Protein AF-R7STC9-F1 (afdb_monomer_lite)

pLDDT: mean 75.68, std 14.21, range [31.3, 95.12]

Foldseek 3Di:
DLVCCQPCVLVVLQVVLVCLVVVHDPPVVVLVVNLLSLLVLLCSCLADCVVPGPNVSSLLSLLSSLLSLLDADPDPSGRDPVSNLLSLLLLLLSLLSLQDHSVNLVVDPCNSVSSDSPPQALLSSLLSLLSLLQLVLCLQPVDDDDFDPSNCVSDRDPPDSRDDDVSSLLSSLSSLVSLLVDPDPSSVSSNVSNVSGPVQVSLVSQLVRPDDNSNVSSVVVNVSVVVVVVVDDPDD

Sequence (236 aa):
MATALRQTYASFLRKVTEQVKDGQHLYLEMQDLLIELIGISGYLAFFDRPSQSPRPRIVEATTQYLRVLSKRKTGSDNVPTKTRLHAWGALSSIAQLHFYSTTDLLQDDNPVRHFRFDGVTPDAIAVGFILILRTWVRSQNGEHEVHCEGCERNEMPETSIVVLPVVLMEAALDMMAQISDDDDEVAKAIYSRLLHHQLEPLLQTTSLYTAGDAGALARKLLARVQGMSSEGDPTL

Radius of gyration: 17.6 Å; chains: 1; bounding box: 43×38×58 Å

Structure (mmCIF, N/CA/C/O backbone):
data_AF-R7STC9-F1
#
_entry.id   AF-R7STC9-F1
#
loop_
_atom_site.group_PDB
_atom_site.id
_atom_site.type_symbol
_atom_site.label_atom_id
_atom_site.label_alt_id
_atom_site.label_comp_id
_atom_site.label_asym_id
_atom_site.label_entity_id
_atom_site.label_seq_id
_atom_site.pdbx_PDB_ins_code
_atom_site.Cartn_x
_atom_site.Cartn_y
_atom_site.Cartn_z
_atom_site.occupancy
_atom_site.B_iso_or_equiv
_atom_site.auth_seq_id
_atom_site.auth_comp_id
_atom_site.auth_asym_id
_atom_site.auth_atom_id
_atom_site.pdbx_PDB_model_num
ATOM 1 N N . MET A 1 1 ? -6.730 1.011 -27.605 1.00 49.09 1 MET A N 1
ATOM 2 C CA . MET A 1 1 ? -7.078 0.948 -26.168 1.00 49.09 1 MET A CA 1
ATOM 3 C C . MET A 1 1 ? -5.839 0.987 -25.276 1.00 49.09 1 MET A C 1
ATOM 5 O O . MET A 1 1 ? -5.691 1.966 -24.561 1.00 49.09 1 MET A O 1
ATOM 9 N N . ALA A 1 2 ? -4.901 0.035 -25.396 1.00 51.97 2 ALA A N 1
ATOM 10 C CA . ALA A 1 2 ? -3.649 0.029 -24.623 1.00 51.97 2 ALA A CA 1
ATOM 11 C C . ALA A 1 2 ? -2.840 1.339 -24.723 1.00 51.97 2 ALA A C 1
ATOM 13 O O . ALA A 1 2 ? -2.448 1.893 -23.707 1.00 51.97 2 ALA A O 1
ATOM 14 N N . THR A 1 3 ? -2.669 1.902 -25.926 1.00 56.81 3 THR A N 1
ATOM 15 C CA . THR A 1 3 ? -1.991 3.202 -26.109 1.00 56.81 3 THR A CA 1
ATOM 16 C C . THR A 1 3 ? -2.730 4.368 -25.447 1.00 56.81 3 THR A C 1
ATOM 18 O O . THR A 1 3 ? -2.078 5.241 -24.887 1.00 56.81 3 THR A O 1
ATOM 21 N N . ALA A 1 4 ? -4.069 4.373 -25.476 1.00 61.81 4 ALA A N 1
ATOM 22 C CA . ALA A 1 4 ? -4.877 5.426 -24.863 1.00 61.81 4 ALA A CA 1
ATOM 23 C C . ALA A 1 4 ? -4.771 5.363 -23.335 1.00 61.81 4 ALA A C 1
ATOM 25 O O . ALA A 1 4 ? -4.367 6.346 -22.730 1.00 61.81 4 ALA A O 1
ATOM 26 N N . LEU A 1 5 ? -4.986 4.184 -22.736 1.00 61.88 5 LEU A N 1
ATOM 27 C CA . LEU A 1 5 ? -4.748 3.953 -21.307 1.00 61.88 5 LEU A CA 1
ATOM 28 C C . LEU A 1 5 ? -3.313 4.354 -20.930 1.00 61.88 5 LEU A C 1
ATOM 30 O O . LEU A 1 5 ? -3.102 5.185 -20.061 1.00 61.88 5 LEU A O 1
ATOM 34 N N . ARG A 1 6 ? -2.308 3.891 -21.671 1.00 59.28 6 ARG A N 1
ATOM 35 C CA . ARG A 1 6 ? -0.896 4.218 -21.424 1.00 59.28 6 ARG A CA 1
ATOM 36 C C . ARG A 1 6 ? -0.575 5.719 -21.453 1.00 59.28 6 ARG A C 1
ATOM 38 O O . ARG A 1 6 ? 0.316 6.155 -20.730 1.00 59.28 6 ARG A O 1
ATOM 45 N N . GLN A 1 7 ? -1.242 6.499 -22.303 1.00 66.56 7 GLN A N 1
ATOM 46 C CA . GLN A 1 7 ? -0.932 7.920 -22.504 1.00 66.56 7 GLN A CA 1
ATOM 47 C C . GLN A 1 7 ? -1.786 8.859 -21.649 1.00 66.56 7 GLN A C 1
ATOM 49 O O . GLN A 1 7 ? -1.306 9.930 -21.280 1.00 66.56 7 GLN A O 1
ATOM 54 N N . THR A 1 8 ? -3.022 8.481 -21.317 1.00 74.06 8 THR A N 1
ATOM 55 C CA . THR A 1 8 ? -3.962 9.364 -20.610 1.00 74.06 8 THR A CA 1
ATOM 56 C C . THR A 1 8 ? -4.249 8.934 -19.177 1.00 74.06 8 THR A C 1
ATOM 58 O O . THR A 1 8 ? -4.655 9.781 -18.384 1.00 74.06 8 THR A O 1
ATOM 61 N N . TYR A 1 9 ? -3.996 7.673 -18.806 1.00 75.25 9 TYR A N 1
ATOM 62 C CA . TYR A 1 9 ? -4.391 7.130 -17.503 1.00 75.25 9 TYR A CA 1
ATOM 63 C C . TYR A 1 9 ? -3.719 7.827 -16.322 1.00 75.25 9 TYR A C 1
ATOM 65 O O . TYR A 1 9 ? -4.411 8.226 -15.398 1.00 75.25 9 TYR A O 1
ATOM 73 N N . ALA A 1 10 ? -2.401 8.058 -16.360 1.00 76.00 10 ALA A N 1
ATOM 74 C CA . ALA A 1 10 ? -1.713 8.739 -15.258 1.00 76.00 10 ALA A CA 1
ATOM 75 C C . ALA A 1 10 ? -2.242 10.171 -15.046 1.00 76.00 10 ALA A C 1
ATOM 77 O O . ALA A 1 10 ? -2.451 10.600 -13.915 1.00 76.00 10 ALA A O 1
ATOM 78 N N . SER A 1 11 ? -2.504 10.905 -16.132 1.00 81.88 11 SER A N 1
ATOM 79 C CA . SER A 1 11 ? -3.087 12.252 -16.066 1.00 81.88 11 SER A CA 1
ATOM 80 C C . SER A 1 11 ? -4.531 12.227 -15.566 1.00 81.88 11 SER A C 1
ATOM 82 O O . SER A 1 11 ? -4.919 13.071 -14.760 1.00 81.88 11 SER A O 1
ATOM 84 N N . PHE A 1 12 ? -5.316 11.246 -16.016 1.00 82.62 12 PHE A N 1
ATOM 85 C CA . PHE A 1 12 ? -6.679 11.016 -15.553 1.00 82.62 12 PHE A CA 1
ATOM 86 C C . PHE A 1 12 ? -6.714 10.681 -14.057 1.00 82.62 12 PHE A C 1
ATOM 88 O O . PHE A 1 12 ? -7.395 11.376 -13.310 1.00 82.62 12 PHE A O 1
ATOM 95 N N . LEU A 1 13 ? -5.922 9.705 -13.602 1.00 79.88 13 LEU A N 1
ATOM 96 C CA . LEU A 1 13 ? -5.822 9.332 -12.191 1.00 79.88 13 LEU A CA 1
ATOM 97 C C . LEU A 1 13 ? -5.384 10.501 -11.319 1.00 79.88 13 LEU A C 1
ATOM 99 O O . LEU A 1 13 ? -5.967 10.702 -10.263 1.00 79.88 13 LEU A O 1
ATOM 103 N N . ARG A 1 14 ? -4.392 11.294 -11.743 1.00 84.56 14 ARG A N 1
ATOM 104 C CA . ARG A 1 14 ? -3.976 12.486 -10.986 1.00 84.56 14 ARG A CA 1
ATOM 105 C C . ARG A 1 14 ? -5.123 13.480 -10.844 1.00 84.56 14 ARG A C 1
ATOM 107 O O . ARG A 1 14 ? -5.379 13.941 -9.741 1.00 84.56 14 ARG A O 1
ATOM 114 N N . LYS A 1 15 ? -5.854 13.757 -11.929 1.00 84.19 15 LYS A N 1
ATOM 115 C CA . LYS A 1 15 ? -7.027 14.640 -11.884 1.00 84.19 15 LYS A CA 1
ATOM 116 C C . LYS A 1 15 ? -8.089 14.115 -10.915 1.00 84.19 15 LYS A C 1
ATOM 118 O O . LYS A 1 15 ? -8.584 14.883 -10.099 1.00 84.19 15 LYS A O 1
ATOM 123 N N . VAL A 1 16 ? -8.406 12.823 -10.987 1.00 80.44 16 VAL A N 1
ATOM 124 C CA . VAL A 1 16 ? -9.362 12.183 -10.071 1.00 80.44 16 VAL A CA 1
ATOM 125 C C . VAL A 1 16 ? -8.850 12.232 -8.629 1.00 80.44 16 VAL A C 1
ATOM 127 O O . VAL A 1 16 ? -9.609 12.544 -7.723 1.00 80.44 16 VAL A O 1
ATOM 130 N N . THR A 1 17 ? -7.558 11.995 -8.407 1.00 83.50 17 THR A N 1
ATOM 131 C CA . THR A 1 17 ? -6.931 12.046 -7.078 1.00 83.50 17 THR A CA 1
ATOM 132 C C . THR A 1 17 ? -7.092 13.422 -6.438 1.00 83.50 17 THR A C 1
ATOM 134 O O . THR A 1 17 ? -7.487 13.497 -5.278 1.00 83.50 17 THR A O 1
ATOM 137 N N . GLU A 1 18 ? -6.832 14.503 -7.180 1.00 83.69 18 GLU A N 1
ATOM 138 C CA . GLU A 1 18 ? -7.030 15.869 -6.674 1.00 83.69 18 GLU A CA 1
ATOM 139 C C . GLU A 1 18 ? -8.508 16.152 -6.371 1.00 83.69 18 GLU A C 1
ATOM 141 O O . GLU A 1 18 ? -8.824 16.651 -5.297 1.00 83.69 18 GLU A O 1
ATOM 146 N N . GLN A 1 19 ? -9.432 15.709 -7.230 1.00 78.38 19 GLN A N 1
ATOM 147 C CA . GLN A 1 19 ? -10.869 15.840 -6.959 1.00 78.38 19 GLN A CA 1
ATOM 148 C C . GLN A 1 19 ? -11.282 15.127 -5.661 1.00 78.38 19 GLN A C 1
ATOM 150 O O . GLN A 1 19 ? -11.973 15.714 -4.829 1.00 78.38 19 GLN A O 1
ATOM 155 N N . VAL A 1 20 ? -10.804 13.898 -5.440 1.00 77.44 20 VAL A N 1
ATOM 156 C CA . VAL A 1 20 ? -11.106 13.139 -4.215 1.00 77.44 20 VAL A CA 1
ATOM 157 C C . VAL A 1 20 ? -10.478 13.795 -2.974 1.00 77.44 20 VAL A C 1
ATOM 159 O O . VAL A 1 20 ? -11.097 13.795 -1.899 1.00 77.44 20 VAL A O 1
ATOM 162 N N . LYS A 1 21 ? -9.274 14.380 -3.091 1.00 77.19 21 LYS A N 1
ATOM 163 C CA . LYS A 1 21 ? -8.642 15.161 -2.009 1.00 77.19 21 LYS A CA 1
ATOM 164 C C . LYS A 1 21 ? -9.482 16.379 -1.632 1.00 77.19 21 LYS A C 1
ATOM 166 O O . LYS A 1 21 ? -9.727 16.575 -0.444 1.00 77.19 21 LYS A O 1
ATOM 171 N N . ASP A 1 22 ? -9.997 17.100 -2.624 1.00 73.19 22 ASP A N 1
ATOM 172 C CA . ASP A 1 22 ? -10.829 18.299 -2.453 1.00 73.19 22 ASP A CA 1
ATOM 173 C C . ASP A 1 22 ? -12.251 17.993 -1.941 1.00 73.19 22 ASP A C 1
ATOM 175 O O . ASP A 1 22 ? -13.092 18.885 -1.839 1.00 73.19 22 ASP A O 1
ATOM 179 N N . GLY A 1 23 ? -12.551 16.725 -1.631 1.00 64.50 23 GLY A N 1
ATOM 180 C CA . GLY A 1 23 ? -13.881 16.290 -1.198 1.00 64.50 23 GLY A CA 1
ATOM 181 C C . GLY A 1 23 ? -14.908 16.268 -2.330 1.00 64.50 23 GLY A C 1
ATOM 182 O O . GLY A 1 23 ? -16.085 16.013 -2.087 1.00 64.50 23 GLY A O 1
ATOM 183 N N . GLN A 1 24 ? -14.481 16.493 -3.574 1.00 61.28 24 GLN A N 1
ATOM 184 C CA . GLN A 1 24 ? -15.344 16.368 -4.737 1.00 61.28 24 GLN A CA 1
ATOM 185 C C . GLN A 1 24 ? -15.497 14.888 -5.118 1.00 61.28 24 GLN A C 1
ATOM 187 O O . GLN A 1 24 ? -14.521 14.157 -5.261 1.00 61.28 24 GLN A O 1
ATOM 192 N N . HIS A 1 25 ? -16.746 14.464 -5.329 1.00 56.72 25 HIS A N 1
ATOM 193 C CA . HIS A 1 25 ? -17.110 13.217 -6.009 1.00 56.72 25 HIS A CA 1
ATOM 194 C C . HIS A 1 25 ? -16.479 11.923 -5.454 1.00 56.72 25 HIS A C 1
ATOM 196 O O . HIS A 1 25 ? -15.695 11.249 -6.122 1.00 56.72 25 HIS A O 1
ATOM 202 N N . LEU A 1 26 ? -16.934 11.478 -4.280 1.00 58.31 26 LEU A N 1
ATOM 203 C CA . LEU A 1 26 ? -16.852 10.066 -3.885 1.00 58.31 26 LEU A CA 1
ATOM 204 C C . LEU A 1 26 ? -18.009 9.282 -4.532 1.00 58.31 26 LEU A C 1
ATOM 206 O O . LEU A 1 26 ? -18.910 8.813 -3.845 1.00 58.31 26 LEU A O 1
ATOM 210 N N . TYR A 1 27 ? -18.026 9.155 -5.864 1.00 63.94 27 TYR A N 1
ATOM 211 C CA . TYR A 1 27 ? -18.922 8.180 -6.500 1.00 63.94 27 TYR A CA 1
ATOM 212 C C . TYR A 1 27 ? -18.397 6.788 -6.172 1.00 63.94 27 TYR A C 1
ATOM 214 O O . TYR A 1 27 ? -17.410 6.345 -6.761 1.00 63.94 27 TYR A O 1
ATOM 222 N N . LEU A 1 28 ? -19.011 6.132 -5.191 1.00 61.25 28 LEU A N 1
ATOM 223 C CA . LEU A 1 28 ? -18.584 4.828 -4.687 1.00 61.25 28 LEU A CA 1
ATOM 224 C C . LEU A 1 28 ? -18.565 3.779 -5.806 1.00 61.25 28 LEU A C 1
ATOM 226 O O . LEU A 1 28 ? -17.636 2.980 -5.889 1.00 61.25 28 LEU A O 1
ATOM 230 N N . GLU A 1 29 ? -19.518 3.864 -6.733 1.00 61.84 29 GLU A N 1
ATOM 231 C CA . GLU A 1 29 ? -19.633 3.001 -7.909 1.00 61.84 29 GLU A CA 1
ATOM 232 C C . GLU A 1 29 ? -18.473 3.192 -8.896 1.00 61.84 29 GLU A C 1
ATOM 234 O O . GLU A 1 29 ? -18.082 2.254 -9.590 1.00 61.84 29 GLU A O 1
ATOM 239 N N . MET A 1 30 ? -17.888 4.394 -8.954 1.00 66.25 30 MET A N 1
ATOM 240 C CA . MET A 1 30 ? -16.701 4.640 -9.773 1.00 66.25 30 MET A CA 1
ATOM 241 C C . MET A 1 30 ? -15.427 4.114 -9.115 1.00 66.25 30 MET A C 1
ATOM 243 O O . MET A 1 30 ? -14.480 3.830 -9.840 1.00 66.25 30 MET A O 1
ATOM 247 N N . GLN A 1 31 ? -15.374 3.964 -7.787 1.00 68.56 31 GLN A N 1
ATOM 248 C CA . GLN A 1 31 ? -14.154 3.519 -7.101 1.00 68.56 31 GLN A CA 1
ATOM 249 C C . GLN A 1 31 ? -13.795 2.078 -7.470 1.00 68.56 31 GLN A C 1
ATOM 251 O O . GLN A 1 31 ? -12.649 1.812 -7.823 1.00 68.56 31 GLN A O 1
ATOM 256 N N . ASP A 1 32 ? -14.780 1.175 -7.481 1.00 66.75 32 ASP A N 1
ATOM 257 C CA . ASP A 1 32 ? -14.569 -0.221 -7.884 1.00 66.75 32 ASP A CA 1
ATOM 258 C C . ASP A 1 32 ? -14.099 -0.297 -9.355 1.00 66.75 32 ASP A C 1
ATOM 260 O O . ASP A 1 32 ? -13.121 -0.974 -9.663 1.00 66.75 32 ASP A O 1
ATOM 264 N N . LEU A 1 33 ? -14.694 0.497 -10.258 1.00 69.00 33 LEU A N 1
ATOM 265 C CA . LEU A 1 33 ? -14.250 0.589 -11.657 1.00 69.00 33 LEU A CA 1
ATOM 266 C C . LEU A 1 33 ? -12.831 1.166 -11.798 1.00 69.00 33 LEU A C 1
ATOM 268 O O . LEU A 1 33 ? -12.056 0.732 -12.649 1.00 69.00 33 LEU A O 1
ATOM 272 N N . LEU A 1 34 ? -12.485 2.173 -10.999 1.00 69.88 34 LEU A N 1
ATOM 273 C CA . LEU A 1 34 ? -11.169 2.808 -11.034 1.00 69.88 34 LEU A CA 1
ATOM 274 C C . LEU A 1 34 ? -10.081 1.862 -10.526 1.00 69.88 34 LEU A C 1
ATOM 276 O O . LEU A 1 34 ? -8.991 1.853 -11.097 1.00 69.88 34 LEU A O 1
ATOM 280 N N . ILE A 1 35 ? -10.391 1.033 -9.530 1.00 68.25 35 ILE A N 1
ATOM 281 C CA . ILE A 1 35 ? -9.522 -0.048 -9.057 1.00 68.25 35 ILE A CA 1
ATOM 282 C C . ILE A 1 35 ? -9.347 -1.126 -10.141 1.00 68.25 35 ILE A C 1
ATOM 284 O O . ILE A 1 35 ? -8.221 -1.532 -10.4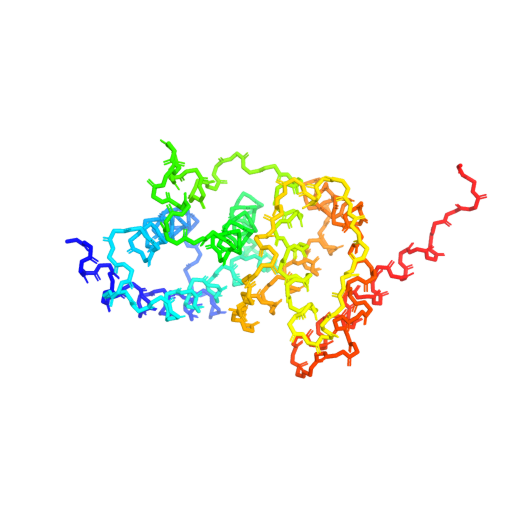20 1.00 68.25 35 ILE A O 1
ATOM 288 N N . GLU A 1 36 ? -10.403 -1.518 -10.854 1.00 69.81 36 GLU A N 1
ATOM 289 C CA . GLU A 1 36 ? -10.273 -2.429 -12.007 1.00 69.81 36 GLU A CA 1
ATOM 290 C C . GLU A 1 36 ? -9.386 -1.838 -13.120 1.00 69.81 36 GLU A C 1
ATOM 292 O O . GLU A 1 36 ? -8.543 -2.518 -13.715 1.00 69.81 36 GLU A O 1
ATOM 297 N N . LEU A 1 37 ? -9.490 -0.527 -13.363 1.00 70.00 37 LEU A N 1
ATOM 298 C CA . LEU A 1 37 ? -8.602 0.170 -14.294 1.00 70.00 37 LEU A CA 1
ATOM 299 C C . LEU A 1 37 ? -7.138 0.173 -13.821 1.00 70.00 37 LEU A C 1
ATOM 301 O O . LEU A 1 37 ? -6.242 0.161 -14.672 1.00 70.00 37 LEU A O 1
ATOM 305 N N . ILE A 1 38 ? -6.879 0.141 -12.506 1.00 70.56 38 ILE A N 1
ATOM 306 C CA . ILE A 1 38 ? -5.525 -0.053 -11.957 1.00 70.56 38 ILE A CA 1
ATOM 307 C C . ILE A 1 38 ? -4.998 -1.418 -12.386 1.00 70.56 38 ILE A C 1
ATOM 309 O O . ILE A 1 38 ? -3.896 -1.481 -12.934 1.00 70.56 38 ILE A O 1
ATOM 313 N N . GLY A 1 39 ? -5.800 -2.477 -12.243 1.00 69.94 39 GLY A N 1
ATOM 314 C CA . GLY A 1 39 ? -5.428 -3.827 -12.671 1.00 69.94 39 GLY A CA 1
ATOM 315 C C . GLY A 1 39 ? -5.078 -3.901 -14.162 1.00 69.94 39 GLY A C 1
ATOM 316 O O . GLY A 1 39 ? -4.011 -4.394 -14.536 1.00 69.94 39 GLY A O 1
ATOM 317 N N . ILE A 1 40 ? -5.911 -3.308 -15.024 1.00 67.56 40 ILE A N 1
ATOM 318 C CA . ILE A 1 40 ? -5.661 -3.247 -16.477 1.00 67.56 40 ILE A CA 1
ATOM 319 C C . ILE A 1 40 ? -4.391 -2.441 -16.790 1.00 67.56 40 ILE A C 1
ATOM 321 O O . ILE A 1 40 ? -3.579 -2.845 -17.627 1.00 67.56 40 ILE A O 1
ATOM 325 N N . SER A 1 41 ? -4.201 -1.292 -16.136 1.00 67.31 41 SER A N 1
ATOM 326 C CA . SER A 1 41 ? -3.023 -0.448 -16.359 1.00 67.31 41 SER A CA 1
ATOM 327 C C . SER A 1 41 ? -1.729 -1.129 -15.902 1.00 67.31 41 SER A C 1
ATOM 329 O O . SER A 1 41 ? -0.708 -1.020 -16.583 1.00 67.31 41 SER A O 1
ATOM 331 N N . GLY A 1 42 ? -1.791 -1.885 -14.804 1.00 68.56 42 GLY A N 1
ATOM 332 C CA . GLY A 1 42 ? -0.700 -2.693 -14.286 1.00 68.56 42 GLY A CA 1
ATOM 333 C C . GLY A 1 42 ? -0.333 -3.823 -15.244 1.00 68.56 42 GLY A C 1
ATOM 334 O O . GLY A 1 42 ? 0.834 -3.947 -15.614 1.00 68.56 42 GLY A O 1
ATOM 335 N N . TYR A 1 43 ? -1.320 -4.563 -15.758 1.00 68.50 43 TYR A N 1
ATOM 336 C CA . TYR A 1 43 ? -1.079 -5.592 -16.773 1.00 68.50 43 TYR A CA 1
ATOM 337 C C . TYR A 1 43 ? -0.373 -5.009 -18.006 1.00 68.50 43 TYR A C 1
ATOM 339 O O . TYR A 1 43 ? 0.659 -5.508 -18.451 1.00 68.50 43 TYR A O 1
ATOM 347 N N . LEU A 1 44 ? -0.858 -3.882 -18.528 1.00 66.75 44 LEU A N 1
ATOM 348 C CA . LEU A 1 44 ? -0.240 -3.239 -19.690 1.00 66.75 44 LEU A CA 1
ATOM 349 C C . LEU A 1 44 ? 1.172 -2.705 -1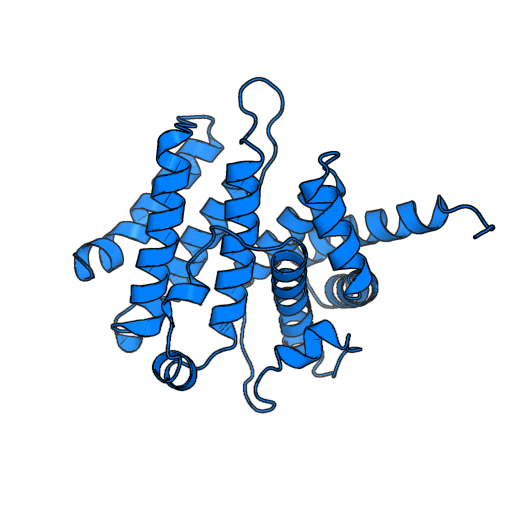9.403 1.00 66.75 44 LEU A C 1
ATOM 351 O O . LEU A 1 44 ? 2.027 -2.723 -20.292 1.00 66.75 44 LEU A O 1
ATOM 355 N N . ALA A 1 45 ? 1.418 -2.211 -18.187 1.00 67.75 45 ALA A N 1
ATOM 356 C CA . ALA A 1 45 ? 2.699 -1.623 -17.817 1.00 67.75 45 ALA A CA 1
ATOM 357 C C . ALA A 1 45 ? 3.789 -2.659 -17.520 1.00 67.75 45 ALA A C 1
ATOM 359 O O . ALA A 1 45 ? 4.963 -2.355 -17.742 1.00 67.75 45 ALA A O 1
ATOM 360 N N . PHE A 1 46 ? 3.410 -3.845 -17.042 1.00 66.62 46 PHE A N 1
ATOM 361 C CA . PHE A 1 46 ? 4.343 -4.892 -16.629 1.00 66.62 46 PHE A CA 1
ATOM 362 C C . PHE A 1 46 ? 4.429 -6.063 -17.628 1.00 66.62 46 PHE A C 1
ATOM 364 O O . PHE A 1 46 ? 5.495 -6.664 -17.716 1.00 66.62 46 PHE A O 1
ATOM 371 N N . PHE A 1 47 ? 3.382 -6.344 -18.423 1.00 66.25 47 PHE A N 1
ATOM 372 C CA . PHE A 1 47 ? 3.293 -7.563 -19.248 1.00 66.25 47 PHE A CA 1
ATOM 373 C C . PHE A 1 47 ? 3.280 -7.307 -20.760 1.00 66.25 47 PHE A C 1
ATOM 375 O O . PHE A 1 47 ? 4.122 -7.848 -21.468 1.00 66.25 47 PHE A O 1
ATOM 382 N N . ASP A 1 48 ? 2.358 -6.488 -21.281 1.00 61.88 48 ASP A N 1
ATOM 383 C CA . ASP A 1 48 ? 2.159 -6.403 -22.742 1.00 61.88 48 ASP A CA 1
ATOM 384 C C . ASP A 1 48 ? 3.312 -5.669 -23.457 1.00 61.88 48 ASP A C 1
ATOM 386 O O . ASP A 1 48 ? 3.831 -6.136 -24.471 1.00 61.88 48 ASP A O 1
ATOM 390 N N . ARG A 1 49 ? 3.737 -4.494 -22.956 1.00 61.84 49 ARG A N 1
ATOM 391 C CA . ARG A 1 49 ? 4.775 -3.660 -23.614 1.00 61.84 49 ARG A CA 1
ATOM 392 C C . ARG A 1 49 ? 5.658 -2.894 -22.618 1.00 61.84 49 ARG A C 1
ATOM 394 O O . ARG A 1 49 ? 5.643 -1.656 -22.624 1.00 61.84 49 ARG A O 1
ATOM 401 N N . PRO A 1 50 ? 6.463 -3.587 -21.793 1.00 62.41 50 PRO A N 1
ATOM 402 C CA . PRO A 1 50 ? 7.215 -2.970 -20.696 1.00 62.41 50 PRO A CA 1
ATOM 403 C C . PRO A 1 50 ? 8.190 -1.878 -2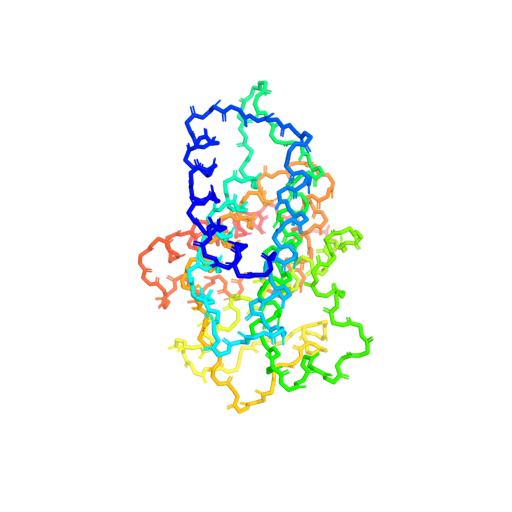1.166 1.00 62.41 50 PRO A C 1
ATOM 405 O O . PRO A 1 50 ? 8.257 -0.813 -20.560 1.00 62.41 50 PRO A O 1
ATOM 408 N N . SER A 1 51 ? 8.869 -2.072 -22.303 1.00 64.44 51 SER A N 1
ATOM 409 C CA . SER A 1 51 ? 9.810 -1.094 -22.881 1.00 64.44 51 SER A CA 1
ATOM 410 C C . SER A 1 51 ? 9.149 0.166 -23.454 1.00 64.44 51 SER A C 1
ATOM 412 O O . SER A 1 51 ? 9.828 1.153 -23.727 1.00 64.44 51 SER A O 1
ATOM 414 N N . GLN A 1 52 ? 7.828 0.155 -23.640 1.00 62.56 52 GLN A N 1
ATOM 415 C CA . GLN A 1 52 ? 7.069 1.280 -24.193 1.00 62.56 52 GLN A CA 1
ATOM 416 C C . GLN A 1 52 ? 6.166 1.946 -23.149 1.00 62.56 52 GLN A C 1
ATOM 418 O O . GLN A 1 52 ? 5.425 2.871 -23.491 1.00 62.56 52 GLN A O 1
ATOM 423 N N . SER A 1 53 ? 6.171 1.455 -21.906 1.00 63.03 53 SER A N 1
ATOM 424 C CA . SER A 1 53 ? 5.291 1.914 -20.836 1.00 63.03 53 SER A CA 1
ATOM 425 C C . SER A 1 53 ? 5.972 2.973 -19.964 1.00 63.03 53 SER A C 1
ATOM 427 O O . SER A 1 53 ? 7.109 2.771 -19.534 1.00 63.03 53 SER A O 1
ATOM 429 N N . PRO A 1 54 ? 5.294 4.082 -19.613 1.00 67.88 54 PRO A N 1
ATOM 430 C CA . PRO A 1 54 ? 5.786 5.027 -18.618 1.00 67.88 54 PRO A CA 1
ATOM 431 C C . PRO A 1 54 ? 5.595 4.464 -17.195 1.00 67.88 54 PRO A C 1
ATOM 433 O O . PRO A 1 54 ? 4.944 5.096 -16.360 1.00 67.88 54 PRO A O 1
ATOM 436 N N . ARG A 1 55 ? 6.158 3.277 -16.912 1.00 75.00 55 ARG A N 1
ATOM 437 C CA . ARG A 1 55 ? 5.972 2.512 -15.663 1.00 75.00 55 ARG A CA 1
ATOM 438 C C . ARG A 1 55 ? 6.143 3.369 -14.399 1.00 75.00 55 ARG A C 1
ATOM 440 O O . ARG A 1 55 ? 5.224 3.343 -13.585 1.00 75.00 55 ARG A O 1
ATOM 447 N N . PRO A 1 56 ? 7.190 4.209 -14.247 1.00 79.12 56 PRO A N 1
ATOM 448 C CA . PRO A 1 56 ? 7.323 5.061 -13.061 1.00 79.12 56 PRO A CA 1
ATOM 449 C C . PRO A 1 56 ? 6.140 6.018 -12.852 1.00 79.12 56 PRO A C 1
ATOM 451 O O . PRO A 1 56 ? 5.665 6.173 -11.733 1.00 79.12 56 PRO A O 1
ATOM 454 N N . ARG A 1 57 ? 5.612 6.617 -13.931 1.00 80.06 57 ARG A N 1
ATOM 455 C CA . ARG A 1 57 ? 4.486 7.568 -13.856 1.00 80.06 57 ARG A CA 1
ATOM 456 C C . ARG A 1 57 ? 3.169 6.874 -13.516 1.00 80.06 57 ARG A C 1
ATOM 458 O O . ARG A 1 57 ? 2.342 7.456 -12.822 1.00 80.06 57 ARG A O 1
ATOM 465 N N . ILE A 1 58 ? 2.965 5.660 -14.029 1.00 78.69 58 ILE A N 1
ATOM 466 C CA . ILE A 1 58 ? 1.767 4.859 -13.741 1.00 78.69 58 ILE A CA 1
ATOM 467 C C . ILE A 1 58 ? 1.787 4.407 -12.283 1.00 78.69 58 ILE A C 1
ATOM 469 O O . ILE A 1 58 ? 0.790 4.595 -11.590 1.00 78.69 58 ILE A O 1
ATOM 473 N N . VAL A 1 59 ? 2.922 3.879 -11.808 1.00 80.44 59 VAL A N 1
ATOM 474 C CA . VAL A 1 59 ? 3.086 3.452 -10.410 1.00 80.44 59 VAL A CA 1
ATOM 475 C C . VAL A 1 59 ? 2.863 4.630 -9.468 1.00 80.44 59 VAL A C 1
ATOM 477 O O . VAL A 1 59 ? 2.068 4.516 -8.542 1.00 80.44 59 VAL A O 1
ATOM 480 N N . GLU A 1 60 ? 3.475 5.784 -9.735 1.00 85.31 60 GLU A N 1
ATOM 481 C CA . GLU A 1 60 ? 3.288 6.989 -8.922 1.00 85.31 60 GLU A CA 1
ATOM 482 C C . GLU A 1 60 ? 1.818 7.436 -8.862 1.00 85.31 60 GLU A C 1
ATOM 484 O O . GLU A 1 60 ? 1.268 7.589 -7.772 1.00 85.31 60 GLU A O 1
ATOM 489 N N . ALA A 1 61 ? 1.164 7.619 -10.017 1.00 82.81 61 ALA A N 1
ATOM 490 C CA . ALA A 1 61 ? -0.222 8.091 -10.069 1.00 82.81 61 ALA A CA 1
ATOM 491 C C . ALA A 1 61 ? -1.190 7.115 -9.382 1.00 82.81 61 ALA A C 1
ATOM 493 O O . ALA A 1 61 ? -2.072 7.537 -8.636 1.00 82.81 61 ALA A O 1
ATOM 494 N N . THR A 1 62 ? -0.986 5.816 -9.598 1.00 83.44 62 THR A N 1
ATOM 495 C CA . THR A 1 62 ? -1.768 4.747 -8.968 1.00 83.44 62 THR A CA 1
ATOM 496 C C . THR A 1 62 ? -1.585 4.751 -7.457 1.00 83.44 62 THR A C 1
ATOM 498 O O . THR A 1 62 ? -2.561 4.756 -6.717 1.00 83.44 62 THR A O 1
ATOM 501 N N . THR A 1 63 ? -0.339 4.817 -6.989 1.00 88.06 63 THR A N 1
ATOM 502 C CA . THR A 1 63 ? -0.016 4.800 -5.558 1.00 88.06 63 THR A CA 1
ATOM 503 C C . THR A 1 63 ? -0.638 5.987 -4.828 1.00 88.06 63 THR A C 1
ATOM 505 O O . THR A 1 63 ? -1.226 5.821 -3.763 1.00 88.06 63 THR A O 1
ATOM 508 N N . GLN A 1 64 ? -0.556 7.184 -5.416 1.00 87.56 64 GLN A N 1
ATOM 509 C CA . GLN A 1 64 ? -1.160 8.393 -4.850 1.00 87.56 64 GLN A CA 1
ATOM 510 C C . GLN A 1 64 ? -2.685 8.289 -4.769 1.00 87.56 64 GLN A C 1
ATOM 512 O O . GLN A 1 64 ? -3.271 8.652 -3.750 1.00 87.56 64 GLN A O 1
ATOM 517 N N . TYR A 1 65 ? -3.321 7.754 -5.811 1.00 85.25 65 TYR A N 1
ATOM 518 C CA . TYR A 1 65 ? -4.761 7.525 -5.817 1.00 85.25 65 TYR A CA 1
ATOM 519 C C . TYR A 1 65 ? -5.181 6.519 -4.733 1.00 85.25 65 TYR A C 1
ATOM 521 O O . TYR A 1 65 ? -6.034 6.834 -3.903 1.00 85.25 65 TYR A O 1
ATOM 529 N N . LEU A 1 66 ? -4.521 5.357 -4.667 1.00 86.94 66 LEU A N 1
ATOM 530 C CA . LEU A 1 66 ? -4.778 4.328 -3.652 1.00 86.94 66 LEU A CA 1
ATOM 531 C C . LEU A 1 66 ? -4.596 4.866 -2.227 1.00 86.94 66 LEU A C 1
ATOM 533 O O . LEU A 1 66 ? -5.432 4.615 -1.361 1.00 86.94 66 LEU A O 1
ATOM 537 N N . ARG A 1 67 ? -3.544 5.660 -1.994 1.00 87.75 67 ARG A N 1
ATOM 538 C CA . ARG A 1 67 ? -3.275 6.320 -0.707 1.00 87.75 67 ARG A CA 1
ATOM 539 C C . ARG A 1 67 ? -4.382 7.293 -0.299 1.00 87.75 67 ARG A C 1
ATOM 541 O O . ARG A 1 67 ? -4.631 7.473 0.887 1.00 87.75 67 ARG A O 1
ATOM 548 N N . VAL A 1 68 ? -5.035 7.955 -1.253 1.00 84.62 68 VAL A N 1
ATOM 549 C CA . VAL A 1 68 ? -6.184 8.822 -0.956 1.00 84.62 68 VAL A CA 1
ATOM 550 C C . VAL A 1 68 ? -7.429 7.992 -0.647 1.00 84.62 68 VAL A C 1
ATOM 552 O O . VAL A 1 68 ? -8.162 8.349 0.272 1.00 84.62 68 VAL A O 1
ATOM 555 N N . LEU A 1 69 ? -7.647 6.878 -1.353 1.00 81.56 69 LEU A N 1
ATOM 556 C CA . LEU A 1 69 ? -8.787 5.988 -1.105 1.00 81.56 69 LEU A CA 1
ATOM 557 C C . LEU A 1 69 ? -8.707 5.232 0.217 1.00 81.56 69 LEU A C 1
ATOM 559 O O . LEU A 1 69 ? -9.740 4.938 0.808 1.00 81.56 69 LEU A O 1
ATOM 563 N N . SER A 1 70 ? -7.508 4.911 0.696 1.00 82.25 70 SER A N 1
ATOM 564 C CA . SER A 1 70 ? -7.366 4.210 1.972 1.00 82.25 70 SER A CA 1
ATOM 565 C C . SER A 1 70 ? -7.750 5.087 3.167 1.00 82.25 70 SER A C 1
ATOM 567 O O . SER A 1 70 ? -8.141 4.564 4.211 1.00 82.25 70 SER A O 1
ATOM 569 N N . LYS A 1 71 ? -7.667 6.419 3.021 1.00 79.00 71 LYS A N 1
ATOM 570 C CA . LYS A 1 71 ? -7.910 7.358 4.117 1.00 79.00 71 LYS A CA 1
ATOM 571 C C . LYS A 1 71 ? -9.355 7.294 4.582 1.00 79.00 71 LYS A C 1
ATOM 573 O O . LYS A 1 71 ? -10.291 7.594 3.842 1.00 79.00 71 LYS A O 1
ATOM 578 N N . ARG A 1 72 ? -9.517 7.012 5.871 1.00 68.50 72 ARG A N 1
ATOM 579 C CA . ARG A 1 72 ? -10.778 7.223 6.571 1.00 68.50 72 ARG A CA 1
ATOM 580 C C . ARG A 1 72 ? -11.038 8.726 6.691 1.00 68.50 72 ARG A C 1
ATOM 582 O O . ARG A 1 72 ? -10.203 9.457 7.222 1.00 68.50 72 ARG A O 1
ATOM 589 N N . LYS A 1 73 ? -12.181 9.194 6.190 1.00 66.56 73 LYS A N 1
ATOM 590 C CA . LYS A 1 73 ? -12.665 10.567 6.410 1.00 66.56 73 LYS A CA 1
ATOM 591 C C . LYS A 1 73 ? -13.734 10.550 7.499 1.00 66.56 73 LYS A C 1
ATOM 593 O O . LYS A 1 73 ? -14.476 9.588 7.625 1.00 66.56 73 LYS A O 1
ATOM 598 N N . THR A 1 74 ? -13.829 11.595 8.306 1.00 57.72 74 THR A N 1
ATOM 599 C CA . THR A 1 74 ? -14.885 11.695 9.322 1.00 57.72 74 THR A CA 1
ATOM 600 C C . THR A 1 74 ? -16.218 12.110 8.685 1.00 57.72 74 THR A C 1
ATOM 602 O O . THR A 1 74 ? -16.246 12.848 7.704 1.00 57.72 74 THR A O 1
ATOM 605 N N . GLY A 1 75 ? -17.342 11.646 9.243 1.00 59.78 75 GLY A N 1
ATOM 606 C CA . GLY A 1 75 ? -18.686 12.034 8.789 1.00 59.78 75 GLY A CA 1
ATOM 607 C C . GLY A 1 75 ? -19.222 11.226 7.596 1.00 59.78 75 GLY A C 1
ATOM 608 O O . GLY A 1 75 ? -18.945 10.033 7.472 1.00 59.78 75 GLY A O 1
ATOM 609 N N . SER A 1 76 ? -20.035 11.867 6.747 1.00 52.91 76 SER A N 1
ATOM 610 C CA . SER A 1 76 ? -20.714 11.256 5.586 1.00 52.91 76 SER A CA 1
ATOM 611 C C . SER A 1 76 ? -19.776 10.822 4.458 1.00 52.91 76 SER A C 1
ATOM 613 O O . SER A 1 76 ? -20.191 10.074 3.580 1.00 52.91 76 SER A O 1
ATOM 615 N N . ASP A 1 77 ? -18.520 11.266 4.499 1.00 60.69 77 ASP A N 1
ATOM 616 C CA . ASP A 1 77 ? -17.532 11.069 3.433 1.00 60.69 77 ASP A CA 1
ATOM 617 C C . ASP A 1 77 ? -16.637 9.845 3.683 1.00 60.69 77 ASP A C 1
ATOM 619 O O . ASP A 1 77 ? -15.570 9.703 3.080 1.00 60.69 77 ASP A O 1
ATOM 623 N N . ASN A 1 78 ? -17.044 8.969 4.607 1.00 69.38 78 ASN A N 1
ATOM 624 C CA . ASN A 1 78 ? -16.322 7.747 4.931 1.00 69.38 78 ASN A CA 1
ATOM 625 C C . ASN A 1 78 ? -16.199 6.852 3.692 1.00 69.38 78 ASN A C 1
ATOM 627 O O . ASN A 1 78 ? -17.199 6.417 3.120 1.00 69.38 78 ASN A O 1
ATOM 631 N N . VAL A 1 79 ? -14.963 6.531 3.306 1.00 75.75 79 VAL A N 1
ATOM 632 C CA . VAL A 1 79 ? -14.717 5.540 2.258 1.00 75.75 79 VAL A CA 1
ATOM 633 C C . VAL A 1 79 ? -15.138 4.161 2.789 1.00 75.75 79 VAL A C 1
ATOM 635 O O . VAL A 1 79 ? -14.680 3.772 3.867 1.00 75.75 79 VAL A O 1
ATOM 638 N N . PRO A 1 80 ? -15.990 3.401 2.073 1.00 79.00 80 PRO A N 1
ATOM 639 C CA . PRO A 1 80 ? -16.445 2.094 2.529 1.00 79.00 80 PRO A CA 1
ATOM 640 C C . PRO A 1 80 ? -15.285 1.134 2.801 1.00 79.00 80 PRO A C 1
ATOM 642 O O . PRO A 1 80 ? -14.314 1.092 2.044 1.00 79.00 80 PRO A O 1
ATOM 645 N N . THR A 1 81 ? -15.419 0.287 3.826 1.00 79.31 81 THR A N 1
ATOM 646 C CA . THR A 1 81 ? -14.409 -0.725 4.188 1.00 79.31 81 THR A CA 1
AT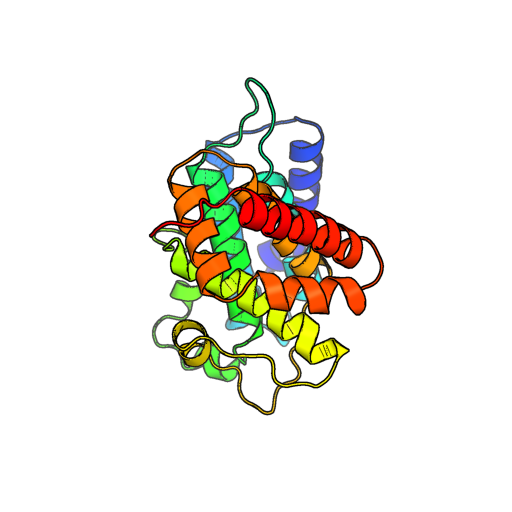OM 647 C C . THR A 1 81 ? -14.005 -1.597 3.001 1.00 79.31 81 THR A C 1
ATOM 649 O O . THR A 1 81 ? -12.821 -1.857 2.823 1.00 79.31 81 THR A O 1
ATOM 652 N N . LYS A 1 82 ? -14.955 -1.977 2.133 1.00 80.06 82 LYS A N 1
ATOM 653 C CA . LYS A 1 82 ? -14.674 -2.740 0.905 1.00 80.06 82 LYS A CA 1
ATOM 654 C C . LYS A 1 82 ? -13.694 -2.007 -0.022 1.00 80.06 82 LYS A C 1
ATOM 656 O O . LYS A 1 82 ? -12.721 -2.596 -0.476 1.00 80.06 82 LYS A O 1
ATOM 661 N N . THR A 1 83 ? -13.910 -0.715 -0.261 1.00 79.94 83 THR A N 1
ATOM 662 C CA . THR A 1 83 ? -13.042 0.105 -1.117 1.00 79.94 83 THR A CA 1
ATOM 663 C C . THR A 1 83 ? -11.649 0.271 -0.510 1.00 79.94 83 THR A C 1
ATOM 665 O O . THR A 1 83 ? -10.654 0.183 -1.226 1.00 79.94 83 THR A O 1
ATOM 668 N N . ARG A 1 84 ? -11.555 0.454 0.813 1.00 84.75 84 ARG A N 1
ATOM 669 C CA . ARG A 1 84 ? -10.261 0.524 1.513 1.00 84.75 84 ARG A CA 1
ATOM 670 C C . ARG A 1 84 ? -9.512 -0.803 1.454 1.00 84.75 84 ARG A C 1
ATOM 672 O O . ARG A 1 84 ? -8.326 -0.804 1.145 1.00 84.75 84 ARG A O 1
ATOM 679 N N . LEU A 1 85 ? -10.218 -1.919 1.647 1.00 84.25 85 LEU A N 1
ATOM 680 C CA . LEU A 1 85 ? -9.667 -3.265 1.508 1.00 84.25 85 LEU A CA 1
ATOM 681 C C . LEU A 1 85 ? -9.093 -3.491 0.107 1.00 84.25 85 LEU A C 1
ATOM 683 O O . LEU A 1 85 ? -7.965 -3.962 -0.026 1.00 84.25 85 LEU A O 1
ATOM 687 N N . HIS A 1 86 ? -9.830 -3.097 -0.931 1.00 81.81 86 HIS A N 1
ATOM 688 C CA . HIS A 1 86 ? -9.331 -3.157 -2.300 1.00 81.81 86 HIS A CA 1
ATOM 689 C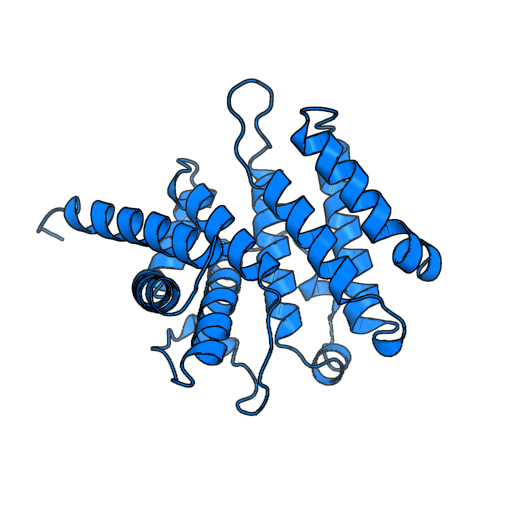 C . HIS A 1 86 ? -8.107 -2.261 -2.508 1.00 81.81 86 HIS A C 1
ATOM 691 O O . HIS A 1 86 ? -7.169 -2.671 -3.187 1.00 81.81 86 HIS A O 1
ATOM 697 N N . ALA A 1 87 ? -8.076 -1.065 -1.911 1.00 85.75 87 ALA A N 1
ATOM 698 C CA . ALA A 1 87 ? -6.926 -0.175 -2.026 1.00 85.75 87 ALA A CA 1
ATOM 699 C C . ALA A 1 87 ? -5.668 -0.753 -1.353 1.00 85.75 87 ALA A C 1
ATOM 701 O O . ALA A 1 87 ? -4.583 -0.708 -1.940 1.00 85.75 87 ALA A O 1
ATOM 702 N N . TRP A 1 88 ? -5.815 -1.341 -0.162 1.00 89.00 88 TRP A N 1
ATOM 703 C CA . TRP A 1 88 ? -4.735 -2.037 0.541 1.00 89.00 88 TRP A CA 1
ATOM 704 C C . TRP A 1 88 ? -4.244 -3.260 -0.243 1.00 89.00 88 TRP A C 1
ATOM 706 O O . TRP A 1 88 ? -3.038 -3.427 -0.435 1.00 89.00 88 TRP A O 1
ATOM 716 N N . GLY A 1 89 ? -5.173 -4.073 -0.756 1.00 86.12 89 GLY A N 1
ATOM 717 C CA . GLY A 1 89 ? -4.870 -5.214 -1.620 1.00 86.12 89 GLY A CA 1
ATOM 718 C C . GLY A 1 89 ? -4.125 -4.799 -2.885 1.00 86.12 89 GLY A C 1
ATOM 719 O O . GLY A 1 89 ? -3.086 -5.371 -3.200 1.00 86.12 89 GLY A O 1
ATOM 720 N N . ALA A 1 90 ? -4.584 -3.742 -3.557 1.00 83.81 90 ALA A N 1
ATOM 721 C CA . ALA A 1 90 ? -3.948 -3.239 -4.766 1.00 83.81 90 ALA A CA 1
ATOM 722 C C . ALA A 1 90 ? -2.527 -2.727 -4.531 1.00 83.81 90 ALA A C 1
ATOM 724 O O . ALA A 1 90 ? -1.637 -3.021 -5.330 1.00 83.81 90 ALA A O 1
ATOM 725 N N . LEU A 1 91 ? -2.281 -2.016 -3.427 1.00 86.94 91 LEU A N 1
ATOM 726 C CA . LEU A 1 91 ? -0.928 -1.575 -3.092 1.00 86.94 91 LEU A CA 1
ATOM 727 C C . LEU A 1 91 ? -0.006 -2.771 -2.788 1.00 86.94 91 LEU A C 1
ATOM 729 O O . LEU A 1 91 ? 1.119 -2.804 -3.291 1.00 86.94 91 LEU A O 1
ATOM 733 N N . SER A 1 92 ? -0.492 -3.763 -2.030 1.00 85.19 92 SER A N 1
ATOM 734 C CA . SER A 1 92 ? 0.239 -5.011 -1.752 1.00 85.19 92 SER A CA 1
ATOM 735 C C . SER A 1 92 ? 0.627 -5.734 -3.048 1.00 85.19 92 SER A C 1
ATOM 737 O O . SER A 1 92 ? 1.794 -6.066 -3.258 1.00 85.19 92 SER A O 1
ATOM 739 N N . SER A 1 93 ? -0.321 -5.900 -3.968 1.00 79.69 93 SER A N 1
ATOM 740 C CA . SER A 1 93 ? -0.089 -6.534 -5.265 1.00 79.69 93 SER A CA 1
ATOM 741 C C . SER A 1 93 ? 0.894 -5.766 -6.155 1.00 79.69 93 SER A C 1
ATOM 743 O O . SER A 1 93 ? 1.778 -6.370 -6.763 1.00 79.69 93 SER A O 1
ATOM 745 N N . ILE A 1 94 ? 0.793 -4.431 -6.216 1.00 79.56 94 ILE A N 1
ATOM 746 C CA . ILE A 1 94 ? 1.749 -3.603 -6.971 1.00 79.56 94 ILE A CA 1
ATOM 747 C C . ILE A 1 94 ? 3.163 -3.803 -6.431 1.00 79.56 94 ILE A C 1
ATOM 749 O O . ILE A 1 94 ? 4.096 -3.932 -7.221 1.00 79.56 94 ILE A O 1
ATOM 753 N N . ALA A 1 95 ? 3.332 -3.864 -5.110 1.00 77.56 95 ALA A N 1
ATOM 754 C CA . ALA A 1 95 ? 4.633 -4.145 -4.524 1.00 77.56 95 ALA A CA 1
ATOM 755 C C . ALA A 1 95 ? 5.150 -5.530 -4.916 1.00 77.56 95 ALA A C 1
ATOM 757 O O . ALA A 1 95 ? 6.294 -5.637 -5.348 1.00 77.56 95 ALA A O 1
ATOM 758 N N . GLN A 1 96 ? 4.300 -6.559 -4.865 1.00 75.00 96 GLN A N 1
ATOM 759 C CA . GLN A 1 96 ? 4.662 -7.915 -5.289 1.00 75.00 96 GLN A CA 1
ATOM 760 C C . GLN A 1 96 ? 5.181 -7.955 -6.737 1.00 75.00 96 GLN A C 1
ATOM 762 O O . GLN A 1 96 ? 6.219 -8.548 -7.020 1.00 75.00 96 GLN A O 1
ATOM 767 N N . LEU A 1 97 ? 4.540 -7.219 -7.648 1.00 74.38 97 LEU A N 1
ATOM 768 C CA . LEU A 1 97 ? 4.958 -7.103 -9.051 1.00 74.38 97 LEU A CA 1
ATOM 769 C C . LEU A 1 97 ? 6.320 -6.435 -9.265 1.00 74.38 97 LEU A C 1
ATOM 771 O O . LEU A 1 97 ? 6.918 -6.592 -10.329 1.00 74.38 97 LEU A O 1
ATOM 775 N N . HIS A 1 98 ? 6.819 -5.665 -8.298 1.00 73.88 98 HIS A N 1
ATOM 776 C CA . HIS A 1 98 ? 8.177 -5.132 -8.368 1.00 73.88 98 HIS A CA 1
ATOM 777 C C . HIS A 1 98 ? 9.250 -6.197 -8.098 1.00 73.88 98 HIS A C 1
ATOM 779 O O . HIS A 1 98 ? 10.403 -5.960 -8.459 1.00 73.88 98 HIS A O 1
ATOM 785 N N . PHE A 1 99 ? 8.880 -7.354 -7.539 1.00 68.62 99 PHE A N 1
ATOM 786 C CA . PHE A 1 99 ? 9.802 -8.450 -7.223 1.00 68.62 99 PHE A CA 1
ATOM 787 C C . PHE A 1 99 ? 9.922 -9.507 -8.309 1.00 68.62 99 PHE A C 1
ATOM 789 O O . PHE A 1 99 ? 10.914 -10.228 -8.338 1.00 68.62 99 PHE A O 1
ATOM 796 N N . TYR A 1 100 ? 8.962 -9.573 -9.225 1.00 68.12 100 TYR A N 1
ATOM 797 C CA . TYR A 1 100 ? 9.062 -10.464 -10.368 1.00 68.12 100 TYR A CA 1
ATOM 798 C C . TYR A 1 100 ? 9.787 -9.780 -11.529 1.00 68.12 100 TYR A C 1
ATOM 800 O O . TYR A 1 100 ? 9.504 -8.622 -11.869 1.00 68.12 100 TYR A O 1
ATOM 808 N N . SER A 1 101 ? 10.699 -10.501 -12.188 1.00 65.00 101 SER A N 1
ATOM 809 C CA . SER A 1 101 ? 11.194 -10.045 -13.484 1.00 65.00 101 SER A CA 1
ATOM 810 C C . SER A 1 101 ? 10.080 -10.159 -14.526 1.00 65.00 101 SER A C 1
ATOM 812 O O . SER A 1 101 ? 9.181 -10.992 -14.415 1.00 65.00 101 SER A O 1
ATOM 814 N N . THR A 1 102 ? 10.146 -9.354 -15.589 1.00 65.19 102 THR A N 1
ATOM 815 C CA . THR A 1 102 ? 9.229 -9.500 -16.732 1.00 65.19 102 THR A CA 1
ATOM 816 C C . THR A 1 102 ? 9.224 -10.940 -17.262 1.00 65.19 102 THR A C 1
ATOM 818 O O . THR A 1 102 ? 8.193 -11.423 -17.709 1.00 65.19 102 THR A O 1
ATOM 821 N N . THR A 1 103 ? 10.361 -11.636 -17.198 1.00 67.94 103 THR A N 1
ATOM 822 C CA . THR A 1 103 ? 10.486 -13.029 -17.637 1.00 67.94 103 THR A CA 1
ATOM 823 C C . THR A 1 103 ? 9.732 -13.984 -16.716 1.00 67.94 103 THR A C 1
ATOM 825 O O . THR A 1 103 ? 8.962 -14.795 -17.221 1.00 67.94 103 THR A O 1
ATOM 828 N N . ASP A 1 104 ? 9.889 -13.854 -15.395 1.00 68.19 104 ASP A N 1
ATOM 829 C CA . ASP A 1 104 ? 9.178 -14.691 -14.410 1.00 68.19 104 ASP A CA 1
ATOM 830 C C . ASP A 1 104 ? 7.664 -14.491 -14.529 1.00 68.19 104 ASP A C 1
ATOM 832 O O . ASP A 1 104 ? 6.885 -15.439 -14.514 1.00 68.19 104 ASP A O 1
ATOM 836 N N . LEU A 1 105 ? 7.257 -13.239 -14.740 1.00 67.50 105 LEU A N 1
ATOM 837 C CA . LEU A 1 105 ? 5.873 -12.847 -14.970 1.00 67.50 105 LEU A CA 1
ATOM 838 C C . LEU A 1 105 ? 5.283 -13.448 -16.253 1.00 67.50 105 LEU A C 1
ATOM 840 O O . LEU A 1 105 ? 4.121 -13.845 -16.264 1.00 67.50 105 LEU A O 1
ATOM 844 N N . LEU A 1 106 ? 6.058 -13.526 -17.337 1.00 67.75 106 LEU A N 1
ATOM 845 C CA . LEU A 1 106 ? 5.616 -14.135 -18.599 1.00 67.75 106 LEU A CA 1
ATOM 846 C C . LEU A 1 106 ? 5.539 -15.667 -18.536 1.00 67.75 106 LEU A C 1
ATOM 848 O O . LEU A 1 106 ? 4.872 -16.267 -19.377 1.00 67.75 106 LEU A O 1
ATOM 852 N N . GLN A 1 107 ? 6.225 -16.287 -17.575 1.00 72.00 107 GLN A N 1
ATOM 853 C CA . GLN A 1 107 ? 6.182 -17.728 -17.317 1.00 72.00 107 GLN A CA 1
ATOM 854 C C . GLN A 1 107 ? 5.084 -18.122 -16.317 1.00 72.00 107 GLN A C 1
ATOM 856 O O . GLN A 1 107 ? 4.859 -19.308 -16.095 1.00 72.00 107 GLN A O 1
ATOM 861 N N . ASP A 1 108 ? 4.394 -17.147 -15.722 1.00 69.25 108 ASP A N 1
ATOM 862 C CA . ASP A 1 108 ? 3.242 -17.383 -14.860 1.00 69.25 108 ASP A CA 1
ATOM 863 C C . ASP A 1 108 ? 2.040 -17.851 -15.699 1.00 69.25 108 ASP A C 1
ATOM 865 O O . ASP A 1 108 ? 1.604 -17.152 -16.614 1.00 69.25 108 ASP A O 1
ATOM 869 N N . ASP A 1 109 ? 1.463 -19.009 -15.364 1.00 70.44 109 ASP A N 1
ATOM 870 C CA . ASP A 1 109 ? 0.261 -19.545 -16.024 1.00 70.44 109 ASP A CA 1
ATOM 871 C C . ASP A 1 109 ? -0.981 -18.654 -15.822 1.00 70.44 109 ASP A C 1
ATOM 873 O O . ASP A 1 109 ? -1.965 -18.750 -16.561 1.00 70.44 109 ASP A O 1
ATOM 877 N N . ASN A 1 110 ? -0.967 -17.783 -14.808 1.00 71.31 110 ASN A N 1
ATOM 878 C CA . ASN A 1 110 ? -2.044 -16.842 -14.530 1.00 71.31 110 ASN A CA 1
ATOM 879 C C . ASN A 1 110 ? -1.495 -15.485 -14.051 1.00 71.31 110 ASN A C 1
ATOM 881 O O . ASN A 1 110 ? -1.667 -15.122 -12.885 1.00 71.31 110 ASN A O 1
ATOM 885 N N . PRO A 1 111 ? -0.927 -14.667 -14.954 1.00 65.50 111 PRO A N 1
ATOM 886 C CA . PRO A 1 111 ? -0.325 -13.382 -14.597 1.00 65.50 111 PRO A CA 1
ATOM 887 C C . PRO A 1 111 ? -1.346 -12.366 -14.066 1.00 65.50 111 PRO A C 1
ATOM 889 O O . PRO A 1 111 ? -1.011 -11.442 -13.327 1.00 65.50 111 PRO A O 1
ATOM 892 N N . VAL A 1 112 ? -2.621 -12.547 -14.422 1.00 66.31 112 VAL A N 1
ATOM 893 C CA . VAL A 1 112 ? -3.728 -11.673 -14.016 1.00 66.31 112 VAL A CA 1
ATOM 894 C C . VAL A 1 112 ? -4.010 -11.784 -12.513 1.00 66.31 112 VAL A C 1
ATOM 896 O O . VAL A 1 112 ? -4.556 -10.846 -11.936 1.00 66.31 112 VAL A O 1
ATOM 899 N N . ARG A 1 113 ? -3.607 -12.876 -11.844 1.00 70.56 113 ARG A N 1
ATOM 900 C CA . ARG A 1 113 ? -3.796 -13.045 -10.389 1.00 70.56 113 ARG A CA 1
ATOM 901 C C . ARG A 1 113 ? -3.125 -11.948 -9.564 1.00 70.56 113 ARG A C 1
ATOM 903 O O . ARG A 1 113 ? -3.660 -11.569 -8.532 1.00 70.56 113 ARG A O 1
ATOM 910 N N . HIS A 1 114 ? -2.026 -11.384 -10.064 1.00 68.38 114 HIS A N 1
ATOM 911 C CA . HIS A 1 114 ? -1.311 -10.272 -9.431 1.00 68.38 114 HIS A CA 1
ATOM 912 C C . HIS A 1 114 ? -2.047 -8.931 -9.546 1.00 68.38 114 HIS A C 1
ATOM 914 O O . HIS A 1 114 ? -1.589 -7.933 -9.007 1.00 68.38 114 HIS A O 1
ATOM 920 N N . PHE A 1 115 ? -3.177 -8.885 -10.254 1.00 66.38 115 PHE A N 1
ATOM 921 C CA . PHE A 1 115 ? -4.005 -7.690 -10.440 1.00 66.38 115 PHE A CA 1
ATOM 922 C C . PHE A 1 115 ? -5.457 -7.895 -10.013 1.00 66.38 115 PHE A C 1
ATOM 924 O O . PHE A 1 115 ? -6.278 -7.002 -10.206 1.00 66.38 115 PHE A O 1
ATOM 931 N N . ARG A 1 116 ? -5.796 -9.075 -9.478 1.00 64.12 116 ARG A N 1
ATOM 932 C CA . ARG A 1 116 ? -7.125 -9.348 -8.933 1.00 64.12 116 ARG A CA 1
ATOM 933 C C . ARG A 1 116 ? -7.118 -8.987 -7.460 1.00 64.12 116 ARG A C 1
ATOM 935 O O . ARG A 1 116 ? -6.469 -9.646 -6.655 1.00 64.12 116 ARG A O 1
ATOM 942 N N . PHE A 1 117 ? -7.844 -7.926 -7.140 1.00 64.75 117 PHE A N 1
ATOM 943 C CA . PHE A 1 117 ? -7.958 -7.412 -5.776 1.00 64.75 117 PHE A CA 1
ATOM 944 C C . PHE A 1 117 ? -9.172 -8.003 -5.037 1.00 64.75 117 PHE A C 1
ATOM 946 O O . PHE A 1 117 ? -9.268 -7.897 -3.815 1.00 64.75 117 PHE A O 1
ATOM 953 N N . ASP A 1 118 ? -10.052 -8.694 -5.769 1.00 58.34 118 ASP A N 1
ATOM 954 C CA . ASP A 1 118 ? -11.134 -9.501 -5.215 1.00 58.34 118 ASP A CA 1
ATOM 955 C C . ASP A 1 118 ? -10.574 -10.778 -4.569 1.00 58.34 118 ASP A C 1
ATOM 957 O O . ASP A 1 118 ? -9.929 -11.601 -5.222 1.00 58.34 118 ASP A O 1
ATOM 961 N N . GLY A 1 119 ? -10.847 -10.962 -3.274 1.00 62.28 119 GLY A N 1
ATOM 962 C CA . GLY A 1 119 ? -10.452 -12.163 -2.527 1.00 62.28 119 GLY A CA 1
ATOM 963 C C . GLY A 1 119 ? -9.051 -12.120 -1.908 1.00 62.28 119 GLY A C 1
ATOM 964 O O . GLY A 1 119 ? -8.564 -13.157 -1.455 1.00 62.28 119 GLY A O 1
ATOM 965 N N . VAL A 1 120 ? -8.407 -10.948 -1.849 1.00 75.75 120 VAL A N 1
ATOM 966 C CA . VAL A 1 120 ? -7.134 -10.781 -1.131 1.00 75.75 120 VAL A CA 1
ATOM 967 C C . VAL A 1 120 ? -7.364 -10.997 0.368 1.00 75.75 120 VAL A C 1
ATOM 969 O O . VAL A 1 120 ? -8.226 -10.370 0.985 1.00 75.75 120 VAL A O 1
ATOM 972 N N . THR A 1 121 ? -6.593 -11.906 0.964 1.00 87.38 121 THR A N 1
ATOM 973 C CA . THR A 1 121 ? -6.687 -12.213 2.394 1.00 87.38 121 THR A CA 1
ATOM 974 C C . THR A 1 121 ? -5.965 -11.152 3.232 1.00 87.38 121 THR A C 1
ATOM 976 O O . THR A 1 121 ? -5.011 -10.535 2.750 1.00 87.38 121 THR A O 1
ATOM 979 N N . PRO A 1 122 ? -6.341 -10.967 4.513 1.00 90.56 122 PRO A N 1
ATOM 980 C CA . PRO A 1 122 ? -5.603 -10.091 5.421 1.00 90.56 122 PRO A CA 1
ATOM 981 C C . PRO A 1 122 ? -4.098 -10.381 5.474 1.00 90.56 122 PRO A C 1
ATOM 983 O O . PRO A 1 122 ? -3.283 -9.466 5.557 1.00 90.56 122 PRO A O 1
ATOM 986 N N . ASP A 1 123 ? -3.736 -11.661 5.373 1.00 89.62 123 ASP A N 1
ATOM 987 C CA . ASP A 1 123 ? -2.348 -12.115 5.359 1.00 89.62 123 ASP A CA 1
ATOM 988 C C . ASP A 1 123 ? -1.608 -11.676 4.088 1.00 89.62 123 ASP A C 1
ATOM 990 O O . ASP A 1 123 ? -0.522 -11.114 4.176 1.00 89.62 123 ASP A O 1
ATOM 994 N N . ALA A 1 124 ? -2.226 -11.817 2.911 1.00 85.00 124 ALA A N 1
ATOM 995 C CA . ALA A 1 124 ? -1.631 -11.373 1.650 1.00 85.00 124 ALA A CA 1
ATOM 996 C C . ALA A 1 124 ? -1.394 -9.849 1.611 1.00 85.00 124 ALA A C 1
ATOM 998 O O . ALA A 1 124 ? -0.399 -9.382 1.050 1.00 85.00 124 ALA A O 1
ATOM 999 N N . ILE A 1 125 ? -2.277 -9.059 2.232 1.00 90.31 125 ILE A N 1
ATOM 1000 C CA . ILE A 1 125 ? -2.077 -7.608 2.387 1.00 90.31 125 ILE A CA 1
ATOM 1001 C C . ILE A 1 125 ? -0.866 -7.339 3.276 1.00 90.31 125 ILE A C 1
ATOM 1003 O O . ILE A 1 125 ? 0.041 -6.610 2.869 1.00 90.31 125 ILE A O 1
ATOM 1007 N N . ALA A 1 126 ? -0.835 -7.959 4.460 1.00 91.88 126 ALA A N 1
ATOM 1008 C CA . ALA A 1 126 ? 0.251 -7.783 5.414 1.00 91.88 126 ALA A CA 1
ATOM 1009 C C . ALA A 1 126 ? 1.607 -8.174 4.812 1.00 91.88 126 ALA A C 1
ATOM 1011 O O . ALA A 1 126 ? 2.564 -7.410 4.913 1.00 91.88 126 ALA A O 1
ATOM 1012 N N . VAL A 1 127 ? 1.681 -9.306 4.110 1.00 87.06 127 VAL A N 1
ATOM 1013 C CA . VAL A 1 127 ? 2.912 -9.767 3.458 1.00 87.06 127 VAL A CA 1
ATOM 1014 C C . VAL A 1 127 ? 3.412 -8.763 2.419 1.00 87.06 127 VAL A C 1
ATOM 1016 O O . VAL A 1 127 ? 4.590 -8.416 2.448 1.00 87.06 127 VAL A O 1
ATOM 1019 N N . GLY A 1 128 ? 2.554 -8.231 1.542 1.00 86.81 128 GLY A N 1
ATOM 1020 C CA . GLY A 1 128 ? 3.004 -7.237 0.556 1.00 86.81 128 GLY A CA 1
ATOM 1021 C C . GLY A 1 128 ? 3.528 -5.953 1.196 1.00 86.81 128 GLY A C 1
ATOM 1022 O O . GLY A 1 128 ? 4.541 -5.414 0.760 1.00 86.81 128 GLY A O 1
ATOM 1023 N N . PHE A 1 129 ? 2.899 -5.496 2.275 1.00 92.06 129 PHE A N 1
ATOM 1024 C CA . PHE A 1 129 ? 3.362 -4.349 3.059 1.00 92.06 129 PHE A CA 1
ATOM 1025 C C . PHE A 1 129 ? 4.716 -4.593 3.727 1.00 92.06 129 PHE A C 1
ATOM 1027 O O . PHE A 1 129 ? 5.605 -3.744 3.652 1.00 92.06 129 PHE A O 1
ATOM 1034 N N . ILE A 1 130 ? 4.909 -5.774 4.305 1.00 90.31 130 ILE A N 1
ATOM 1035 C CA . ILE A 1 130 ? 6.179 -6.186 4.905 1.00 90.31 130 ILE A CA 1
ATOM 1036 C C . ILE A 1 130 ? 7.279 -6.304 3.845 1.00 90.31 130 ILE A C 1
ATOM 1038 O O . ILE A 1 130 ? 8.399 -5.852 4.078 1.00 90.31 130 ILE A O 1
ATOM 1042 N N . LEU A 1 131 ? 6.963 -6.820 2.654 1.00 85.62 131 LEU A N 1
ATOM 1043 C CA . LEU A 1 131 ? 7.901 -6.883 1.530 1.00 85.62 131 LEU A CA 1
ATOM 1044 C C . LEU A 1 131 ? 8.371 -5.491 1.082 1.00 85.62 131 LEU A C 1
ATOM 1046 O O . LEU A 1 131 ? 9.555 -5.326 0.779 1.00 85.62 131 LEU A O 1
ATOM 1050 N N . ILE A 1 132 ? 7.488 -4.482 1.083 1.00 88.38 132 ILE A N 1
ATOM 1051 C CA . ILE A 1 132 ? 7.871 -3.087 0.794 1.00 88.38 132 ILE A CA 1
ATOM 1052 C C . ILE A 1 132 ? 8.916 -2.606 1.805 1.00 88.38 132 ILE A C 1
ATOM 1054 O O . ILE A 1 132 ? 9.982 -2.144 1.394 1.00 88.38 132 ILE A O 1
ATOM 1058 N N . LEU A 1 133 ? 8.632 -2.745 3.108 1.00 88.62 133 LEU A N 1
ATOM 1059 C CA . LEU A 1 133 ? 9.537 -2.295 4.172 1.00 88.62 133 LEU A CA 1
ATOM 1060 C C . LEU A 1 133 ? 10.885 -3.015 4.104 1.00 88.62 133 LEU A C 1
ATOM 1062 O O . LEU A 1 133 ? 11.923 -2.364 4.090 1.00 88.62 133 LEU A O 1
ATOM 1066 N N . ARG A 1 134 ? 10.873 -4.344 3.986 1.00 85.00 134 ARG A N 1
ATOM 1067 C CA . ARG A 1 134 ? 12.092 -5.164 3.910 1.00 85.00 134 ARG A CA 1
ATOM 1068 C C . ARG A 1 134 ? 12.972 -4.789 2.735 1.00 85.00 134 ARG A C 1
ATOM 1070 O O . ARG A 1 134 ? 14.181 -4.643 2.868 1.00 85.00 134 ARG A O 1
ATOM 1077 N N . THR A 1 135 ? 12.367 -4.614 1.568 1.00 82.06 135 THR A N 1
ATOM 1078 C CA . THR A 1 135 ? 13.111 -4.243 0.359 1.00 82.06 135 THR A CA 1
ATOM 1079 C C . THR A 1 135 ? 13.710 -2.860 0.497 1.00 82.06 135 THR A C 1
ATOM 1081 O O . THR A 1 135 ? 14.857 -2.634 0.111 1.00 82.06 135 THR A O 1
ATOM 1084 N N . TRP A 1 136 ? 12.938 -1.938 1.072 1.00 85.00 136 TRP A N 1
ATOM 1085 C CA . TRP A 1 136 ? 13.427 -0.612 1.381 1.00 85.00 136 TRP A CA 1
ATOM 1086 C C . TRP A 1 136 ? 14.632 -0.687 2.317 1.00 85.00 136 TRP A C 1
ATOM 1088 O O . TRP A 1 136 ? 15.692 -0.171 1.972 1.00 85.00 136 TRP A O 1
ATOM 1098 N N . VAL A 1 137 ? 14.515 -1.396 3.438 1.00 82.44 137 VAL A N 1
ATOM 1099 C CA . VAL A 1 137 ? 15.609 -1.559 4.393 1.00 82.44 137 VAL A CA 1
ATOM 1100 C C . VAL A 1 137 ? 16.836 -2.192 3.738 1.00 82.44 137 VAL A C 1
ATOM 1102 O O . VAL A 1 137 ? 17.904 -1.582 3.778 1.00 82.44 137 VAL A O 1
ATOM 1105 N N . ARG A 1 138 ? 16.677 -3.325 3.041 1.00 79.62 138 ARG A N 1
ATOM 1106 C CA . ARG A 1 138 ? 17.761 -4.008 2.316 1.00 79.62 138 ARG A CA 1
ATOM 1107 C C . ARG A 1 138 ? 18.478 -3.070 1.343 1.00 79.62 138 ARG A C 1
ATOM 1109 O O . ARG A 1 138 ? 19.697 -3.143 1.208 1.00 79.62 138 ARG A O 1
ATOM 1116 N N . SER A 1 139 ? 17.743 -2.167 0.686 1.00 79.06 139 SER A N 1
ATOM 1117 C CA . SER A 1 139 ? 18.328 -1.163 -0.214 1.00 79.06 139 SER A CA 1
ATOM 1118 C C . SER A 1 139 ? 19.168 -0.100 0.507 1.00 79.06 139 SER A C 1
ATOM 1120 O O . SER A 1 139 ? 20.063 0.472 -0.112 1.00 79.06 139 SER A O 1
ATOM 1122 N N . GLN A 1 140 ? 18.887 0.174 1.786 1.00 75.75 140 GLN A N 1
ATOM 1123 C CA . GLN A 1 140 ? 19.561 1.208 2.578 1.00 75.75 140 GLN A CA 1
ATOM 1124 C C . GLN A 1 140 ? 20.718 0.663 3.426 1.00 75.75 140 GLN A C 1
ATOM 1126 O O . GLN A 1 140 ? 21.727 1.350 3.567 1.00 75.75 140 GLN A O 1
ATOM 1131 N N . ASN A 1 141 ? 20.589 -0.537 4.004 1.00 72.25 141 ASN A N 1
ATOM 1132 C CA . ASN A 1 141 ? 21.563 -1.077 4.961 1.00 72.25 141 ASN A CA 1
ATOM 1133 C C . ASN A 1 141 ? 22.370 -2.284 4.447 1.00 72.25 141 ASN A C 1
ATOM 1135 O O . ASN A 1 141 ? 23.371 -2.633 5.062 1.00 72.25 141 ASN A O 1
ATOM 1139 N N . GLY A 1 142 ? 21.977 -2.907 3.328 1.00 62.38 142 GLY A N 1
ATOM 1140 C CA . GLY A 1 142 ? 22.675 -4.062 2.751 1.00 62.38 142 GLY A CA 1
ATOM 1141 C C . GLY A 1 142 ? 22.618 -5.353 3.583 1.00 62.38 142 GLY A C 1
ATOM 1142 O O . GLY A 1 142 ? 23.234 -6.344 3.189 1.00 62.38 142 GLY A O 1
ATOM 1143 N N . GLU A 1 143 ? 21.891 -5.374 4.703 1.00 58.56 143 GLU A N 1
ATOM 1144 C CA . GLU A 1 143 ? 21.795 -6.529 5.600 1.00 58.56 143 GLU A CA 1
ATOM 1145 C C . GLU A 1 143 ? 20.591 -7.425 5.263 1.00 58.56 143 GLU A C 1
ATOM 1147 O O . GLU A 1 143 ? 19.598 -6.991 4.674 1.00 58.56 143 GLU A O 1
ATOM 1152 N N . HIS A 1 144 ? 20.700 -8.709 5.622 1.00 54.66 144 HIS A N 1
ATOM 1153 C CA . HIS A 1 144 ? 19.602 -9.674 5.553 1.00 54.66 144 HIS A CA 1
ATOM 1154 C C . HIS A 1 144 ? 18.821 -9.589 6.867 1.00 54.66 144 HIS A C 1
ATOM 1156 O O . HIS A 1 144 ? 19.325 -9.982 7.917 1.00 54.66 144 HIS A O 1
ATOM 1162 N N . GLU A 1 145 ? 17.621 -9.014 6.824 1.00 57.69 145 GLU A N 1
ATOM 1163 C CA . GLU A 1 145 ? 16.759 -8.906 8.002 1.00 57.69 145 GLU A CA 1
ATOM 1164 C C . GLU A 1 145 ? 16.139 -10.250 8.403 1.00 57.69 145 GLU A C 1
ATOM 1166 O O . GLU A 1 145 ? 16.017 -11.174 7.602 1.00 57.69 145 GLU A O 1
ATOM 1171 N N . VAL A 1 146 ? 15.710 -10.327 9.666 1.00 53.69 146 VAL A N 1
ATOM 1172 C CA . VAL A 1 146 ? 15.061 -11.496 10.263 1.00 53.69 146 VAL A CA 1
ATOM 1173 C C . VAL A 1 146 ? 13.822 -11.895 9.455 1.00 53.69 146 VAL A C 1
ATOM 1175 O O . VAL A 1 146 ? 12.922 -11.096 9.177 1.00 53.69 146 VAL A O 1
ATOM 1178 N N . HIS A 1 147 ? 13.791 -13.167 9.067 1.00 59.31 147 HIS A N 1
ATOM 1179 C CA . HIS A 1 147 ? 12.730 -13.733 8.258 1.00 59.31 147 HIS A CA 1
ATOM 1180 C C . HIS A 1 147 ? 11.579 -14.265 9.114 1.00 59.31 147 HIS A C 1
ATOM 1182 O O . HIS A 1 147 ? 11.722 -14.628 10.280 1.00 59.31 147 HIS A O 1
ATOM 1188 N N . CYS A 1 148 ? 10.407 -14.294 8.487 1.00 66.69 148 CYS A N 1
ATOM 1189 C CA . CYS A 1 148 ? 9.262 -15.052 8.953 1.00 66.69 148 CYS A CA 1
ATOM 1190 C C . CYS A 1 148 ? 9.027 -16.148 7.901 1.00 66.69 148 CYS A C 1
ATOM 1192 O O . CYS A 1 148 ? 9.120 -15.836 6.712 1.00 66.69 148 CYS A O 1
ATOM 1194 N N . GLU A 1 149 ? 8.701 -17.386 8.286 1.00 58.16 149 GLU A N 1
ATOM 1195 C CA . GLU A 1 149 ? 8.527 -18.500 7.325 1.00 58.16 149 GLU A CA 1
ATOM 1196 C C . GLU A 1 149 ? 7.460 -18.203 6.247 1.00 58.16 149 GLU A C 1
ATOM 1198 O O . GLU A 1 149 ? 7.569 -18.629 5.098 1.00 58.16 149 GLU A O 1
ATOM 1203 N N . GLY A 1 150 ? 6.418 -17.432 6.589 1.00 58.78 150 GLY A N 1
ATOM 1204 C CA . GLY A 1 150 ? 5.387 -17.003 5.632 1.00 58.78 150 GLY A CA 1
ATOM 1205 C C . GLY A 1 150 ? 5.899 -16.008 4.584 1.00 58.78 150 GLY A C 1
ATOM 1206 O O . GLY A 1 150 ? 5.401 -15.962 3.463 1.00 58.78 150 GLY A O 1
ATOM 1207 N N . CYS A 1 151 ? 6.928 -15.245 4.938 1.00 59.94 151 CYS A N 1
ATOM 1208 C CA . CYS A 1 151 ? 7.561 -14.240 4.103 1.00 59.94 151 CYS A CA 1
ATOM 1209 C C . CYS A 1 151 ? 8.655 -14.851 3.204 1.00 59.94 151 CYS A C 1
ATOM 1211 O O . CYS A 1 151 ? 8.902 -14.325 2.123 1.00 59.94 151 CYS A O 1
ATOM 1213 N N . GLU A 1 152 ? 9.299 -15.941 3.643 1.00 55.81 152 GLU A N 1
ATOM 1214 C CA . GLU A 1 152 ? 10.327 -16.689 2.888 1.00 55.81 152 GLU A CA 1
ATOM 1215 C C . GLU A 1 152 ? 9.758 -17.317 1.612 1.00 55.81 152 GLU A C 1
ATOM 1217 O O . GLU A 1 152 ? 10.393 -17.318 0.567 1.00 55.81 152 GLU A O 1
ATOM 1222 N N . ARG A 1 153 ? 8.498 -17.764 1.625 1.00 52.06 153 ARG A N 1
ATOM 1223 C CA . ARG A 1 153 ? 7.879 -18.360 0.424 1.00 52.06 153 ARG A CA 1
ATOM 1224 C C . ARG A 1 153 ? 7.672 -17.382 -0.738 1.00 52.06 153 ARG A C 1
ATOM 1226 O O . ARG A 1 153 ? 7.422 -17.834 -1.851 1.00 52.06 153 ARG A O 1
ATOM 1233 N N . ASN A 1 154 ? 7.778 -16.076 -0.491 1.00 53.44 154 ASN A N 1
ATOM 1234 C CA . ASN A 1 154 ? 7.742 -15.028 -1.515 1.00 53.44 154 ASN A CA 1
ATOM 1235 C C . ASN A 1 154 ? 9.148 -14.488 -1.828 1.00 53.44 154 ASN A C 1
ATOM 1237 O O . ASN A 1 154 ? 9.299 -13.315 -2.173 1.00 53.44 154 ASN A O 1
ATOM 1241 N N . GLU A 1 155 ? 10.171 -15.328 -1.652 1.00 53.38 155 GLU A N 1
ATOM 1242 C CA . GLU A 1 155 ? 11.582 -14.989 -1.810 1.00 53.38 155 GLU A CA 1
ATOM 1243 C C . GLU A 1 155 ? 11.874 -14.215 -3.101 1.00 53.38 155 GLU A C 1
ATOM 1245 O O . GLU A 1 155 ? 11.539 -14.615 -4.218 1.00 53.38 155 GLU A O 1
ATOM 1250 N N . MET A 1 156 ? 12.546 -13.078 -2.917 1.00 53.66 156 MET A N 1
ATOM 1251 C CA . MET A 1 156 ? 13.181 -12.341 -3.996 1.00 53.66 156 MET A CA 1
ATOM 1252 C C . MET A 1 156 ? 14.364 -13.158 -4.525 1.00 53.66 156 MET A C 1
ATOM 1254 O O . MET A 1 156 ? 15.135 -13.671 -3.712 1.00 53.66 156 MET A O 1
ATOM 1258 N N . PRO A 1 157 ? 14.616 -13.185 -5.844 1.00 53.12 157 PRO A N 1
ATOM 1259 C CA . PRO A 1 157 ? 15.874 -13.706 -6.362 1.00 53.12 157 PRO A CA 1
ATOM 1260 C C . PRO A 1 157 ? 17.044 -12.967 -5.695 1.00 53.12 157 PRO A C 1
ATOM 1262 O O . PRO A 1 157 ? 17.107 -11.733 -5.748 1.00 53.12 157 PRO A O 1
ATOM 1265 N N . GLU A 1 158 ? 17.972 -13.705 -5.075 1.00 50.62 158 GLU A N 1
ATOM 1266 C CA . GLU A 1 158 ? 19.080 -13.171 -4.259 1.00 50.62 158 GLU A CA 1
ATOM 1267 C C . GLU A 1 158 ? 19.898 -12.068 -4.958 1.00 50.62 158 GLU A C 1
ATOM 1269 O O . GLU A 1 158 ? 20.483 -11.210 -4.296 1.00 50.62 158 GLU A O 1
ATOM 1274 N N . THR A 1 159 ? 19.897 -12.055 -6.293 1.00 45.69 159 THR A N 1
ATOM 1275 C CA . THR A 1 159 ? 20.743 -11.231 -7.165 1.00 45.69 159 THR A CA 1
ATOM 1276 C C . THR A 1 159 ? 20.107 -9.926 -7.659 1.00 45.69 159 THR A C 1
ATOM 1278 O O . THR A 1 159 ? 20.783 -9.139 -8.325 1.00 45.69 159 THR A O 1
ATOM 1281 N N . SER A 1 160 ? 18.837 -9.652 -7.344 1.00 54.44 160 SER A N 1
ATOM 1282 C CA . SER A 1 160 ? 18.126 -8.474 -7.865 1.00 54.44 160 SER A CA 1
ATOM 1283 C C . SER A 1 160 ? 18.040 -7.355 -6.826 1.00 54.44 160 SER A C 1
ATOM 1285 O O . SER A 1 160 ? 17.244 -7.431 -5.891 1.00 54.44 160 SER A O 1
ATOM 1287 N N . ILE A 1 161 ? 18.804 -6.269 -7.002 1.00 57.44 161 ILE A N 1
ATOM 1288 C CA . ILE A 1 161 ? 18.553 -5.024 -6.258 1.00 57.44 161 ILE A CA 1
ATOM 1289 C C . ILE A 1 161 ? 17.283 -4.392 -6.836 1.00 57.44 161 ILE A C 1
ATOM 1291 O O . ILE A 1 161 ? 17.318 -3.679 -7.841 1.00 57.44 161 ILE A O 1
ATOM 1295 N N . VAL A 1 162 ? 16.141 -4.683 -6.217 1.00 68.31 162 VAL A N 1
ATOM 1296 C CA . VAL A 1 162 ? 14.865 -4.053 -6.562 1.00 68.31 162 VAL A CA 1
ATOM 1297 C C . VAL A 1 162 ? 14.815 -2.677 -5.908 1.00 68.31 162 VAL A C 1
ATOM 1299 O O . VAL A 1 162 ? 14.728 -2.555 -4.690 1.00 68.31 162 VAL A O 1
ATOM 1302 N N . VAL A 1 163 ? 14.855 -1.624 -6.724 1.00 73.31 163 VAL A N 1
ATOM 1303 C CA . VAL A 1 163 ? 14.651 -0.251 -6.249 1.00 73.31 163 VAL A CA 1
ATOM 1304 C C . VAL A 1 163 ? 13.155 0.050 -6.250 1.00 73.31 163 VAL A C 1
ATOM 1306 O O . VAL A 1 163 ? 12.534 0.178 -7.310 1.00 73.31 163 VAL A O 1
ATOM 1309 N N . LEU A 1 164 ? 12.570 0.164 -5.058 1.00 79.00 164 LEU A N 1
ATOM 1310 C CA . LEU A 1 164 ? 11.180 0.581 -4.899 1.00 79.00 164 LEU A CA 1
ATOM 1311 C C . LEU A 1 164 ? 11.057 2.113 -4.951 1.00 79.00 164 LEU A C 1
ATOM 1313 O O . LEU A 1 164 ? 11.843 2.821 -4.320 1.00 79.00 164 LEU A O 1
ATOM 1317 N N . PRO A 1 165 ? 10.056 2.657 -5.664 1.00 84.44 165 PRO A N 1
ATOM 1318 C CA . PRO A 1 165 ? 9.702 4.067 -5.559 1.00 84.44 165 PRO A CA 1
ATOM 1319 C C . PRO A 1 165 ? 9.366 4.478 -4.116 1.00 84.44 165 PRO A C 1
ATOM 1321 O O . PRO A 1 165 ? 8.524 3.847 -3.481 1.00 84.44 165 PRO A O 1
ATOM 1324 N N . VAL A 1 166 ? 9.937 5.593 -3.635 1.00 86.62 166 VAL A N 1
ATOM 1325 C CA . VAL A 1 166 ? 9.662 6.174 -2.296 1.00 86.62 166 VAL A CA 1
ATOM 1326 C C . VAL A 1 166 ? 8.159 6.321 -2.037 1.00 86.62 166 VAL A C 1
ATOM 1328 O O . VAL A 1 166 ? 7.676 6.050 -0.945 1.00 86.62 166 VAL A O 1
ATOM 1331 N N . VAL A 1 167 ? 7.393 6.692 -3.064 1.00 87.31 167 VAL A N 1
ATOM 1332 C CA . VAL 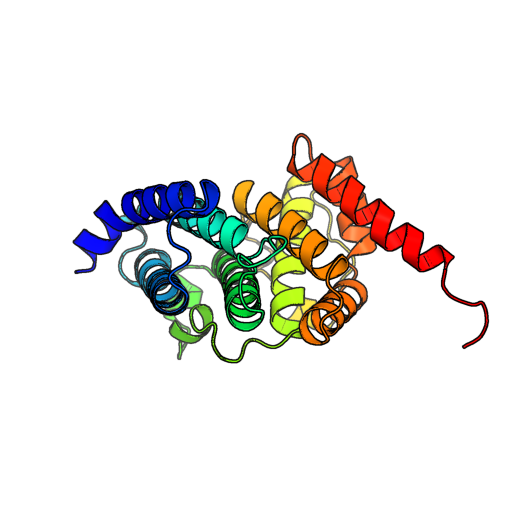A 1 167 ? 5.940 6.873 -2.957 1.00 87.31 167 VAL A CA 1
ATOM 1333 C C . VAL A 1 167 ? 5.199 5.597 -2.530 1.00 87.31 167 VAL A C 1
ATOM 1335 O O . VAL A 1 167 ? 4.205 5.698 -1.815 1.00 87.31 167 VAL A O 1
ATOM 1338 N N . LEU A 1 168 ? 5.681 4.404 -2.916 1.00 88.50 168 LEU A N 1
ATOM 1339 C CA . LEU A 1 168 ? 5.118 3.127 -2.451 1.00 88.50 168 LEU A CA 1
ATOM 1340 C C . LEU A 1 168 ? 5.393 2.922 -0.964 1.00 88.50 168 LEU A C 1
ATOM 1342 O O . LEU A 1 168 ? 4.498 2.506 -0.236 1.00 88.50 168 LEU A O 1
ATOM 1346 N N . MET A 1 169 ? 6.606 3.254 -0.520 1.00 90.88 169 MET A N 1
ATOM 1347 C CA . MET A 1 169 ? 7.007 3.175 0.883 1.00 90.88 169 MET A CA 1
ATOM 1348 C C . MET A 1 169 ? 6.144 4.085 1.762 1.00 90.88 169 MET A C 1
ATOM 1350 O O . MET A 1 169 ? 5.579 3.648 2.763 1.00 90.88 169 MET A O 1
ATOM 1354 N N . GLU A 1 170 ? 5.985 5.345 1.360 1.00 92.44 170 GLU A N 1
ATOM 1355 C CA . GLU A 1 170 ? 5.144 6.306 2.075 1.00 92.44 170 GLU A CA 1
ATOM 1356 C C . GLU A 1 170 ? 3.679 5.875 2.120 1.00 92.44 170 GLU A C 1
ATOM 1358 O O . GLU A 1 170 ? 3.039 5.986 3.165 1.00 92.44 170 GLU A O 1
ATOM 1363 N N . ALA A 1 171 ? 3.141 5.381 1.001 1.00 92.00 171 ALA A N 1
ATOM 1364 C CA . ALA A 1 171 ? 1.771 4.889 0.952 1.00 92.00 171 ALA A CA 1
ATOM 1365 C C . ALA A 1 171 ? 1.579 3.661 1.846 1.00 92.00 171 ALA A C 1
ATOM 1367 O O . ALA A 1 171 ? 0.586 3.601 2.563 1.00 92.00 171 ALA A O 1
ATOM 1368 N N . ALA A 1 172 ? 2.532 2.725 1.857 1.00 93.94 172 ALA A N 1
ATOM 1369 C CA . ALA A 1 172 ? 2.473 1.540 2.704 1.00 93.94 172 ALA A CA 1
ATOM 1370 C C . ALA A 1 172 ? 2.474 1.918 4.189 1.00 93.94 172 ALA A C 1
ATOM 1372 O O . ALA A 1 172 ? 1.605 1.471 4.930 1.00 93.94 172 ALA A O 1
ATOM 1373 N N . LEU A 1 173 ? 3.386 2.797 4.614 1.00 94.75 173 LEU A N 1
ATOM 1374 C CA . LEU A 1 173 ? 3.444 3.270 6.000 1.00 94.75 173 LEU A CA 1
ATOM 1375 C C . LEU A 1 173 ? 2.172 4.024 6.416 1.00 94.75 173 LEU A C 1
ATOM 1377 O O . LEU A 1 173 ? 1.662 3.803 7.513 1.00 94.75 173 LEU A O 1
ATOM 1381 N N . ASP A 1 174 ? 1.637 4.888 5.548 1.00 92.62 174 ASP A N 1
ATOM 1382 C CA . ASP A 1 174 ? 0.388 5.620 5.803 1.00 92.62 174 ASP A CA 1
ATOM 1383 C C . ASP A 1 174 ? -0.811 4.658 5.904 1.00 92.62 174 ASP A C 1
ATOM 1385 O O . ASP A 1 174 ? -1.632 4.775 6.811 1.00 92.62 174 ASP A O 1
ATOM 1389 N N . MET A 1 175 ? -0.888 3.649 5.030 1.00 93.25 175 MET A N 1
ATOM 1390 C CA . MET A 1 175 ? -1.939 2.627 5.075 1.00 93.25 175 MET A CA 1
ATOM 1391 C C . MET A 1 175 ? -1.830 1.724 6.304 1.00 93.25 175 MET A C 1
ATOM 1393 O O . MET A 1 175 ? -2.848 1.464 6.937 1.00 93.25 175 MET A O 1
ATOM 1397 N N . MET A 1 176 ? -0.627 1.285 6.686 1.00 95.00 176 MET A N 1
ATOM 1398 C CA . MET A 1 176 ? -0.417 0.514 7.919 1.00 95.00 176 MET A CA 1
ATOM 1399 C C . MET A 1 176 ? -0.816 1.319 9.159 1.00 95.00 176 MET A C 1
ATOM 1401 O O . MET A 1 176 ? -1.431 0.775 10.071 1.00 95.00 176 MET A O 1
ATOM 1405 N N . ALA A 1 177 ? -0.523 2.621 9.170 1.00 91.75 177 ALA A N 1
ATOM 1406 C CA . ALA A 1 177 ? -0.948 3.530 10.227 1.00 91.75 177 ALA A CA 1
ATOM 1407 C C . ALA A 1 177 ? -2.472 3.720 10.276 1.00 91.75 177 ALA A C 1
ATOM 1409 O O . ALA A 1 177 ? -3.035 3.859 11.356 1.00 91.75 177 ALA A O 1
ATOM 1410 N N . GLN A 1 178 ? -3.152 3.717 9.130 1.00 89.62 178 GLN A N 1
ATOM 1411 C CA . GLN A 1 178 ? -4.617 3.758 9.084 1.00 89.62 178 GLN A CA 1
ATOM 1412 C C . GLN A 1 178 ? -5.223 2.439 9.573 1.00 89.62 178 GLN A C 1
ATOM 1414 O O . GLN A 1 178 ? -6.147 2.461 10.375 1.00 89.62 178 GLN A O 1
ATOM 1419 N N . ILE A 1 179 ? -4.656 1.308 9.150 1.00 91.94 179 ILE A N 1
ATOM 1420 C CA . ILE A 1 179 ? -5.051 -0.033 9.595 1.00 91.94 179 ILE A CA 1
ATOM 1421 C C . ILE A 1 179 ? -4.881 -0.185 11.111 1.00 91.94 179 ILE A C 1
ATOM 1423 O O . ILE A 1 179 ? -5.747 -0.770 11.752 1.00 91.94 179 ILE A O 1
ATOM 1427 N N . SER A 1 180 ? -3.806 0.358 11.697 1.00 91.00 180 SER A N 1
ATOM 1428 C CA . SER A 1 180 ? -3.604 0.321 13.153 1.00 91.00 180 SER A CA 1
ATOM 1429 C C . SER A 1 180 ? -4.624 1.160 13.925 1.00 91.00 180 SER A C 1
ATOM 1431 O O . SER A 1 180 ? -4.884 0.875 15.086 1.00 91.00 180 SER A O 1
ATOM 1433 N N . ASP A 1 181 ? -5.150 2.220 13.303 1.00 87.44 181 ASP A N 1
ATOM 1434 C CA . ASP A 1 181 ? -6.104 3.150 13.921 1.00 87.44 181 ASP A CA 1
ATOM 1435 C C . ASP A 1 181 ? -7.570 2.716 13.708 1.00 87.44 181 ASP A C 1
ATOM 1437 O O . ASP A 1 181 ? -8.487 3.351 14.232 1.00 87.44 181 ASP A O 1
ATOM 1441 N N . ASP A 1 182 ? -7.814 1.682 12.902 1.00 86.31 182 ASP A N 1
ATOM 1442 C CA . ASP A 1 182 ? -9.155 1.226 12.558 1.00 86.31 182 ASP A CA 1
ATOM 1443 C C . ASP A 1 182 ? -9.665 0.116 13.477 1.00 86.31 182 ASP A C 1
ATOM 1445 O O . ASP A 1 182 ? -9.021 -0.906 13.693 1.00 86.31 182 ASP A O 1
ATOM 1449 N N . ASP A 1 183 ? -10.909 0.280 13.924 1.00 84.00 183 ASP A N 1
ATOM 1450 C CA . ASP A 1 183 ? -11.573 -0.664 14.826 1.00 84.00 183 ASP A CA 1
ATOM 1451 C C . ASP A 1 183 ? -12.339 -1.787 14.112 1.00 84.00 183 ASP A C 1
ATOM 1453 O O . ASP A 1 183 ? -12.935 -2.642 14.775 1.00 84.00 183 ASP A O 1
ATOM 1457 N N . ASP A 1 184 ? -12.376 -1.791 12.777 1.00 86.88 184 ASP A N 1
ATOM 1458 C CA . ASP A 1 184 ? -13.085 -2.831 12.036 1.00 86.88 184 ASP A CA 1
ATOM 1459 C C . ASP A 1 184 ? -12.316 -4.162 12.032 1.00 86.88 184 ASP A C 1
ATOM 1461 O O . ASP A 1 184 ? -11.087 -4.208 12.064 1.00 86.88 184 ASP A O 1
ATOM 1465 N N . GLU A 1 185 ? -13.056 -5.273 12.005 1.00 89.94 185 GLU A N 1
ATOM 1466 C CA . GLU A 1 185 ? -12.484 -6.621 12.130 1.00 89.94 185 GLU A CA 1
ATOM 1467 C C . GLU A 1 185 ? -11.493 -6.965 11.010 1.00 89.94 185 GLU A C 1
ATOM 1469 O O . GLU A 1 185 ? -10.565 -7.748 11.217 1.00 89.94 185 GLU A O 1
ATOM 1474 N N . VAL A 1 186 ? -11.648 -6.363 9.827 1.00 89.50 186 VAL A N 1
ATOM 1475 C CA . VAL A 1 186 ? -10.735 -6.587 8.702 1.00 89.50 186 VAL A CA 1
ATOM 1476 C C . VAL A 1 186 ? -9.408 -5.881 8.960 1.00 89.50 186 VAL A C 1
ATOM 1478 O O . VAL A 1 186 ? -8.355 -6.506 8.821 1.00 89.50 186 VAL A O 1
ATOM 1481 N N . ALA A 1 187 ? -9.441 -4.618 9.389 1.00 91.25 187 ALA A N 1
ATOM 1482 C CA . ALA A 1 187 ? -8.247 -3.871 9.770 1.00 91.25 187 ALA A CA 1
ATOM 1483 C C . ALA A 1 187 ? -7.503 -4.547 10.932 1.00 91.25 187 ALA A C 1
ATOM 1485 O O . ALA A 1 187 ? -6.302 -4.796 10.821 1.00 91.25 187 ALA A O 1
ATOM 1486 N N . LYS A 1 188 ? -8.216 -4.969 11.985 1.00 93.06 188 LYS A N 1
ATOM 1487 C CA . LYS A 1 188 ? -7.628 -5.730 13.103 1.00 93.06 188 LYS A CA 1
ATOM 1488 C C . LYS A 1 188 ? -6.963 -7.024 12.641 1.00 93.06 188 LYS A C 1
ATOM 1490 O O . LYS A 1 188 ? -5.849 -7.330 13.071 1.00 93.06 188 LYS A O 1
ATOM 1495 N N . ALA A 1 189 ? -7.610 -7.770 11.743 1.00 94.31 189 ALA A N 1
ATOM 1496 C CA . ALA A 1 189 ? -7.038 -8.990 11.186 1.00 94.31 189 ALA A CA 1
ATOM 1497 C C . ALA A 1 189 ? -5.754 -8.705 10.391 1.00 94.31 189 ALA A C 1
ATOM 1499 O O . ALA A 1 189 ? -4.767 -9.418 10.567 1.00 94.31 189 ALA A O 1
ATOM 1500 N N . ILE A 1 190 ? -5.732 -7.660 9.554 1.00 94.56 190 ILE A N 1
ATOM 1501 C CA . ILE A 1 190 ? -4.528 -7.265 8.804 1.00 94.56 190 ILE A CA 1
ATOM 1502 C C . ILE A 1 190 ? -3.424 -6.821 9.767 1.00 94.56 190 ILE A C 1
ATOM 1504 O O . ILE A 1 190 ? -2.284 -7.262 9.632 1.00 94.56 190 ILE A O 1
ATOM 1508 N N . TYR A 1 191 ? -3.749 -5.997 10.764 1.00 95.12 191 TYR A N 1
ATOM 1509 C CA . TYR A 1 191 ? -2.783 -5.500 11.740 1.00 95.12 191 TYR A CA 1
ATOM 1510 C C . TYR A 1 191 ? -2.148 -6.629 12.555 1.00 95.12 191 TYR A C 1
ATOM 1512 O O . TYR A 1 191 ? -0.927 -6.690 12.685 1.00 95.12 191 TYR A O 1
ATOM 1520 N N . SER A 1 192 ? -2.953 -7.589 13.015 1.00 94.44 192 SER A N 1
ATOM 1521 C CA . SER A 1 192 ? -2.452 -8.794 13.683 1.00 94.44 192 SER A CA 1
ATOM 1522 C C . SER A 1 192 ? -1.455 -9.561 12.804 1.00 94.44 192 SER A C 1
ATOM 1524 O O . SER A 1 192 ? -0.407 -9.995 13.289 1.00 94.44 192 SER A O 1
ATOM 1526 N N . ARG A 1 193 ? -1.723 -9.672 11.495 1.00 94.56 193 ARG A N 1
ATOM 1527 C CA . ARG A 1 193 ? -0.787 -10.291 10.543 1.00 94.56 193 ARG A CA 1
ATOM 1528 C C . ARG A 1 193 ? 0.473 -9.458 10.331 1.00 94.56 193 ARG A C 1
ATOM 1530 O O . ARG A 1 193 ? 1.550 -10.035 10.273 1.00 94.56 193 ARG A O 1
ATOM 1537 N N . LEU A 1 194 ? 0.379 -8.130 10.278 1.00 94.56 194 LEU A N 1
ATOM 1538 C CA . LEU A 1 194 ? 1.558 -7.259 10.203 1.00 94.56 194 LEU A CA 1
ATOM 1539 C C . LEU A 1 194 ? 2.493 -7.482 11.401 1.00 94.56 194 LEU A C 1
ATOM 1541 O O . LEU A 1 194 ? 3.698 -7.645 11.217 1.00 94.56 194 LEU A O 1
ATOM 1545 N N . LEU A 1 195 ? 1.942 -7.552 12.616 1.00 93.00 195 LEU A N 1
ATOM 1546 C CA . LEU A 1 195 ? 2.722 -7.842 13.823 1.00 93.00 195 LEU A CA 1
ATOM 1547 C C . LEU A 1 195 ? 3.346 -9.243 13.774 1.00 93.00 195 LEU A C 1
ATOM 1549 O O . LEU A 1 195 ? 4.534 -9.391 14.057 1.00 93.00 195 LEU A O 1
ATOM 1553 N N . HIS A 1 196 ? 2.579 -10.252 13.346 1.00 91.25 196 HIS A N 1
ATOM 1554 C CA . HIS A 1 196 ? 3.081 -11.617 13.150 1.00 91.25 196 HIS A CA 1
ATOM 1555 C C . HIS A 1 196 ? 4.265 -11.675 12.170 1.00 91.25 196 HIS A C 1
ATOM 1557 O O . HIS A 1 196 ? 5.231 -12.400 12.401 1.00 91.25 196 HIS A O 1
ATOM 1563 N N . HIS A 1 197 ? 4.227 -10.859 11.116 1.00 89.06 197 HIS A N 1
ATOM 1564 C CA . HIS A 1 197 ? 5.270 -10.761 10.091 1.00 89.06 197 HIS A CA 1
ATOM 1565 C C . HIS A 1 197 ? 6.422 -9.809 10.462 1.00 89.06 197 HIS A C 1
ATOM 1567 O O . HIS A 1 197 ? 7.176 -9.377 9.590 1.00 89.06 197 HIS A O 1
ATOM 1573 N N . GLN A 1 198 ? 6.597 -9.526 11.757 1.00 89.00 198 GLN A N 1
ATOM 1574 C CA . GLN A 1 198 ? 7.694 -8.730 12.319 1.00 89.00 198 GLN A CA 1
ATOM 1575 C C . GLN A 1 198 ? 7.710 -7.263 11.864 1.00 89.00 198 GLN A C 1
ATOM 1577 O O . GLN A 1 198 ? 8.761 -6.709 11.544 1.00 89.00 198 GLN A O 1
ATOM 1582 N N . LEU A 1 199 ? 6.552 -6.598 11.874 1.00 92.25 199 LEU A N 1
ATOM 1583 C CA . LEU A 1 199 ? 6.470 -5.166 11.571 1.00 92.25 199 LEU A CA 1
ATOM 1584 C C . LEU A 1 199 ? 7.384 -4.302 12.465 1.00 92.25 199 LEU A C 1
ATOM 1586 O O . LEU A 1 199 ? 8.015 -3.375 11.963 1.00 92.25 199 LEU A O 1
ATOM 1590 N N . GLU A 1 200 ? 7.464 -4.572 13.774 1.00 92.25 200 GLU A N 1
ATOM 1591 C CA . GLU A 1 200 ? 8.184 -3.693 14.710 1.00 92.25 200 GLU A CA 1
ATOM 1592 C C . GLU A 1 200 ? 9.684 -3.541 14.384 1.00 92.25 200 GLU A C 1
ATOM 1594 O O . GLU A 1 200 ? 10.113 -2.397 14.195 1.00 92.25 200 GLU A O 1
ATOM 1599 N N . PRO A 1 201 ? 10.486 -4.620 14.255 1.00 89.44 201 PRO A N 1
ATOM 1600 C CA . PRO A 1 201 ? 11.895 -4.498 13.875 1.00 89.44 201 PRO A CA 1
ATOM 1601 C C . PRO A 1 201 ? 12.100 -3.731 12.562 1.00 89.44 201 PRO A C 1
ATOM 1603 O O . PRO A 1 201 ? 12.968 -2.864 12.473 1.00 89.44 201 PRO A O 1
ATOM 1606 N N . LEU A 1 202 ? 11.242 -3.971 11.564 1.00 89.75 202 LEU A N 1
ATOM 1607 C CA . LEU A 1 202 ? 11.316 -3.291 10.266 1.00 89.75 202 LEU A CA 1
ATOM 1608 C C . LEU A 1 202 ? 11.075 -1.787 10.393 1.00 89.75 202 LEU A C 1
ATOM 1610 O O . LEU A 1 202 ? 11.731 -0.987 9.721 1.00 89.75 202 LEU A O 1
ATOM 1614 N N . LEU A 1 203 ? 10.144 -1.378 11.259 1.00 92.88 203 LEU A N 1
ATOM 1615 C CA . LEU A 1 203 ? 9.890 0.033 11.536 1.00 92.88 203 LEU A CA 1
ATOM 1616 C C . LEU A 1 203 ? 11.048 0.683 12.289 1.00 92.88 203 LEU A C 1
ATOM 1618 O O . LEU A 1 203 ? 11.374 1.829 11.980 1.00 92.88 203 LEU A O 1
ATOM 1622 N N . GLN A 1 204 ? 11.693 -0.028 13.219 1.00 90.69 204 GLN A N 1
ATOM 1623 C CA . GLN A 1 204 ? 12.901 0.461 13.894 1.00 90.69 204 GLN A CA 1
ATOM 1624 C C . GLN A 1 204 ? 13.988 0.773 12.865 1.00 90.69 204 GLN A C 1
ATOM 1626 O O . GLN A 1 204 ? 14.429 1.923 12.782 1.00 90.69 204 GLN A O 1
ATOM 1631 N N . THR A 1 205 ? 14.333 -0.185 12.003 1.00 88.25 205 THR A N 1
ATOM 1632 C CA . THR A 1 205 ? 15.342 0.024 10.958 1.00 88.25 205 THR A CA 1
ATOM 1633 C C . THR A 1 205 ? 14.922 1.134 9.993 1.00 88.25 205 THR A C 1
ATOM 1635 O O . THR A 1 205 ? 15.662 2.095 9.771 1.00 88.25 205 THR A O 1
ATOM 1638 N N . THR A 1 206 ? 13.689 1.087 9.484 1.00 88.81 206 THR A N 1
ATOM 1639 C CA . THR A 1 206 ? 13.163 2.116 8.574 1.00 88.81 206 THR A CA 1
ATOM 1640 C C . THR A 1 206 ? 13.263 3.516 9.184 1.00 88.81 206 THR A C 1
ATOM 1642 O O . THR A 1 206 ? 13.668 4.458 8.502 1.00 88.81 206 THR A O 1
ATOM 1645 N N . SER A 1 207 ? 12.922 3.662 10.465 1.00 90.12 207 SER A N 1
ATOM 1646 C CA . SER A 1 207 ? 12.905 4.947 11.168 1.00 90.12 207 SER A CA 1
ATOM 1647 C C . SER A 1 207 ? 14.285 5.587 11.341 1.00 90.12 207 SER A C 1
ATOM 1649 O O . SER A 1 207 ? 14.371 6.818 11.422 1.00 90.12 207 SER A O 1
ATOM 1651 N N . LEU A 1 208 ? 15.334 4.759 11.391 1.00 86.69 208 LEU A N 1
ATOM 1652 C CA . LEU A 1 208 ? 16.729 5.164 11.559 1.00 86.69 208 LEU A CA 1
ATOM 1653 C C . LEU A 1 208 ? 17.372 5.542 10.225 1.00 86.69 208 LEU A C 1
ATOM 1655 O O . LEU A 1 208 ? 18.071 6.550 10.144 1.00 86.69 208 LEU A O 1
ATOM 1659 N N . TYR A 1 209 ? 17.117 4.751 9.181 1.00 84.44 209 TYR A N 1
ATOM 1660 C CA . TYR A 1 209 ? 17.827 4.867 7.904 1.00 84.44 209 TYR A CA 1
ATOM 1661 C C . TYR A 1 209 ? 17.054 5.630 6.823 1.00 84.44 209 TYR A C 1
ATOM 1663 O O . TYR A 1 209 ? 17.616 5.950 5.779 1.00 84.44 209 TYR A O 1
ATOM 1671 N N . THR A 1 210 ? 15.784 5.970 7.060 1.00 84.06 210 THR A N 1
ATOM 1672 C CA . THR A 1 210 ? 14.959 6.699 6.085 1.00 84.06 210 THR A CA 1
ATOM 1673 C C . THR A 1 210 ? 14.757 8.149 6.512 1.00 84.06 210 THR A C 1
ATOM 1675 O O . THR A 1 210 ? 14.226 8.433 7.587 1.00 84.06 210 THR A O 1
ATOM 1678 N N . ALA A 1 211 ? 15.155 9.088 5.653 1.00 84.25 211 ALA A N 1
ATOM 1679 C CA . ALA A 1 211 ? 14.906 10.516 5.844 1.00 84.25 211 ALA A CA 1
ATOM 1680 C C . ALA A 1 211 ? 13.526 10.943 5.297 1.00 84.25 211 ALA A C 1
ATOM 1682 O O . ALA A 1 211 ? 12.856 10.192 4.590 1.00 84.25 211 ALA A O 1
ATOM 1683 N N . GLY A 1 212 ? 13.109 12.172 5.613 1.00 87.75 212 GLY A N 1
ATOM 1684 C CA . GLY A 1 212 ? 11.875 12.767 5.087 1.00 87.75 212 GLY A CA 1
ATOM 1685 C C . GLY A 1 212 ? 10.588 12.156 5.649 1.00 87.75 212 GLY A C 1
ATOM 1686 O O . GLY A 1 212 ? 10.563 11.633 6.770 1.00 87.75 212 GLY A O 1
ATOM 1687 N N . ASP A 1 213 ? 9.517 12.243 4.859 1.00 87.81 213 ASP A N 1
ATOM 1688 C CA . ASP A 1 213 ? 8.159 11.868 5.265 1.00 87.81 213 ASP A CA 1
ATOM 1689 C C . ASP A 1 213 ? 8.040 10.376 5.589 1.00 87.81 213 ASP A C 1
ATOM 1691 O O . ASP A 1 213 ? 7.453 10.019 6.609 1.00 87.81 213 ASP A O 1
ATOM 1695 N N . ALA A 1 214 ? 8.662 9.501 4.793 1.00 87.75 214 ALA A N 1
ATOM 1696 C CA . ALA A 1 214 ? 8.687 8.062 5.059 1.00 87.75 214 ALA A CA 1
ATOM 1697 C C . ALA A 1 214 ? 9.312 7.735 6.431 1.00 87.75 214 ALA A C 1
ATOM 1699 O O . ALA A 1 214 ? 8.730 6.992 7.219 1.00 87.75 214 ALA A O 1
ATOM 1700 N N . GLY A 1 215 ? 10.448 8.349 6.776 1.00 90.38 215 GLY A N 1
ATOM 1701 C CA . GLY A 1 215 ? 11.064 8.172 8.096 1.00 90.38 215 GLY A CA 1
ATOM 1702 C C . GLY A 1 215 ? 10.191 8.681 9.244 1.00 90.38 215 GLY A C 1
ATOM 1703 O O . GLY A 1 215 ? 10.107 8.054 10.302 1.00 90.38 215 GLY A O 1
ATOM 1704 N N . ALA A 1 216 ? 9.515 9.816 9.043 1.00 91.38 216 ALA A N 1
ATOM 1705 C CA . ALA A 1 216 ? 8.596 10.376 10.031 1.00 91.38 216 ALA A CA 1
ATOM 1706 C C . ALA A 1 216 ? 7.359 9.485 10.244 1.00 91.38 216 ALA A C 1
ATOM 1708 O O . ALA A 1 216 ? 6.966 9.253 11.390 1.00 91.38 216 ALA A O 1
ATOM 1709 N N . LEU A 1 217 ? 6.788 8.945 9.163 1.00 92.25 217 LEU A N 1
ATOM 1710 C CA . LEU A 1 217 ? 5.683 7.986 9.214 1.00 92.25 217 LEU A CA 1
ATOM 1711 C C . LEU A 1 217 ? 6.096 6.698 9.937 1.00 92.25 217 LEU A C 1
ATOM 1713 O O . LEU A 1 217 ? 5.360 6.239 10.809 1.00 92.25 217 LEU A O 1
ATOM 1717 N N . ALA A 1 218 ? 7.291 6.170 9.651 1.00 93.75 218 ALA A N 1
ATOM 1718 C CA . ALA A 1 218 ? 7.817 4.982 10.321 1.00 93.75 218 ALA A CA 1
ATOM 1719 C C . ALA A 1 218 ? 7.984 5.195 11.833 1.00 93.75 218 ALA A C 1
ATOM 1721 O O . ALA A 1 218 ? 7.529 4.363 12.612 1.00 93.75 218 ALA A O 1
ATOM 1722 N N . ARG A 1 219 ? 8.543 6.337 12.267 1.00 93.88 219 ARG A N 1
ATOM 1723 C CA . ARG A 1 219 ? 8.642 6.688 13.701 1.00 93.88 219 ARG A CA 1
ATOM 1724 C C . ARG A 1 219 ? 7.277 6.775 14.373 1.00 93.88 219 ARG A C 1
ATOM 1726 O O . ARG A 1 219 ? 7.102 6.273 15.480 1.00 93.88 219 ARG A O 1
ATOM 1733 N N . LYS A 1 220 ? 6.309 7.413 13.709 1.00 92.25 220 LYS A N 1
ATOM 1734 C CA . LYS A 1 220 ? 4.948 7.553 14.239 1.00 92.25 220 LYS A CA 1
ATOM 1735 C C . LYS A 1 220 ? 4.277 6.190 14.409 1.00 92.25 220 LYS A C 1
ATOM 1737 O O . LYS A 1 220 ? 3.651 5.956 15.438 1.00 92.25 220 LYS A O 1
ATOM 1742 N N . LEU A 1 221 ? 4.407 5.308 13.419 1.00 94.31 221 LEU A N 1
ATOM 1743 C CA . LEU A 1 221 ? 3.842 3.964 13.483 1.00 94.31 221 LEU A CA 1
ATOM 1744 C C . LEU A 1 221 ? 4.555 3.101 14.531 1.00 94.31 221 LEU A C 1
ATOM 1746 O O . LEU A 1 221 ? 3.886 2.435 15.311 1.00 94.31 221 LEU A O 1
ATOM 1750 N N . LEU A 1 222 ? 5.886 3.178 14.620 1.00 94.69 222 LEU A N 1
ATOM 1751 C CA . LEU A 1 222 ? 6.668 2.468 15.633 1.00 94.69 222 LEU A CA 1
ATOM 1752 C C . LEU A 1 222 ? 6.215 2.824 17.053 1.00 94.69 222 LEU A C 1
ATOM 1754 O O . LEU A 1 222 ? 5.968 1.932 17.858 1.00 94.69 222 LEU A O 1
ATOM 1758 N N . ALA A 1 223 ? 6.038 4.117 17.340 1.00 91.94 223 ALA A N 1
ATOM 1759 C CA . ALA A 1 223 ? 5.571 4.572 18.647 1.00 91.94 223 ALA A CA 1
ATOM 1760 C C . ALA A 1 223 ? 4.194 3.991 19.020 1.00 91.94 223 ALA A C 1
ATOM 1762 O O . ALA A 1 223 ? 3.944 3.716 20.190 1.00 91.94 223 ALA A O 1
ATOM 1763 N N . ARG A 1 224 ? 3.311 3.769 18.034 1.00 88.56 224 ARG A N 1
ATOM 1764 C CA . ARG A 1 224 ? 2.006 3.122 18.251 1.00 88.56 224 ARG A CA 1
ATOM 1765 C C . ARG A 1 224 ? 2.160 1.645 18.575 1.00 88.56 224 ARG A C 1
ATOM 1767 O O . ARG A 1 224 ? 1.592 1.190 19.559 1.00 88.56 224 ARG A O 1
ATOM 1774 N N . VAL A 1 225 ? 2.954 0.927 17.780 1.00 90.69 225 VAL A N 1
ATOM 1775 C CA . VAL A 1 225 ? 3.222 -0.501 18.001 1.00 90.69 225 VAL A CA 1
ATOM 1776 C C . VAL A 1 225 ? 3.798 -0.719 19.405 1.00 90.69 225 VAL A C 1
ATOM 1778 O O . VAL A 1 225 ? 3.311 -1.567 20.143 1.00 90.69 225 VAL A O 1
ATOM 1781 N N . GLN A 1 226 ? 4.755 0.115 19.819 1.00 88.88 226 GLN A N 1
ATOM 1782 C CA . GLN A 1 226 ? 5.397 0.021 21.133 1.00 88.88 226 GLN A CA 1
ATOM 1783 C C . GLN A 1 226 ? 4.490 0.450 22.292 1.00 88.88 226 GLN A C 1
ATOM 1785 O O . GLN A 1 226 ? 4.509 -0.188 23.343 1.00 88.88 226 GLN A O 1
ATOM 1790 N N . GLY A 1 227 ? 3.675 1.494 22.105 1.00 78.56 227 GLY A N 1
ATOM 1791 C CA . GLY A 1 227 ? 2.695 1.928 23.104 1.00 78.56 227 GLY A CA 1
ATOM 1792 C C . GLY A 1 227 ? 1.627 0.867 23.393 1.00 78.56 227 GLY A C 1
ATOM 1793 O O . GLY A 1 227 ? 1.209 0.715 24.537 1.00 78.56 227 GLY A O 1
ATOM 1794 N N . MET A 1 228 ? 1.251 0.072 22.388 1.00 60.75 228 MET A N 1
ATOM 1795 C CA . MET A 1 228 ? 0.335 -1.061 22.563 1.00 60.75 228 MET A CA 1
ATOM 1796 C C . MET A 1 228 ? 0.994 -2.244 23.285 1.00 60.75 228 MET A C 1
ATOM 1798 O O . MET A 1 228 ? 0.349 -2.891 24.107 1.00 60.75 228 MET A O 1
ATOM 1802 N N . SER A 1 229 ? 2.283 -2.506 23.040 1.00 56.47 229 SER A N 1
ATOM 1803 C CA . SER A 1 229 ? 3.037 -3.558 23.741 1.00 56.47 229 SER A CA 1
ATOM 1804 C C . SER A 1 229 ? 3.173 -3.294 25.248 1.00 56.47 229 SER A C 1
ATOM 1806 O O . SER A 1 229 ? 3.305 -4.239 26.020 1.00 56.47 229 SER A O 1
ATOM 1808 N N . SER A 1 230 ? 3.107 -2.030 25.685 1.00 48.66 230 SER A N 1
ATOM 1809 C CA . SER A 1 230 ? 3.109 -1.659 27.110 1.00 48.66 230 SER A CA 1
ATOM 1810 C C . SER A 1 230 ? 1.746 -1.749 27.810 1.00 48.66 230 SER A C 1
ATOM 1812 O O . SER A 1 230 ? 1.706 -1.692 29.037 1.00 48.66 230 SER A O 1
ATOM 1814 N N . GLU A 1 231 ? 0.647 -1.907 27.066 1.00 46.47 231 GLU A N 1
ATOM 1815 C CA . GLU A 1 231 ? -0.709 -2.097 27.615 1.00 46.47 231 GLU A CA 1
ATOM 1816 C C . GLU A 1 231 ? -1.144 -3.582 27.636 1.00 46.47 231 GLU A C 1
ATOM 1818 O O . GLU A 1 231 ? -2.274 -3.896 28.007 1.00 46.47 231 GLU A O 1
ATOM 1823 N N . GLY A 1 232 ? -0.247 -4.510 27.275 1.00 35.94 232 GLY A N 1
ATOM 1824 C CA . GLY A 1 232 ? -0.464 -5.958 27.354 1.00 35.94 232 GLY A CA 1
ATOM 1825 C C . GLY A 1 232 ? -0.170 -6.532 28.746 1.00 35.94 232 GLY A C 1
ATOM 1826 O O . GLY A 1 232 ? 0.965 -6.505 29.213 1.00 35.94 232 GLY A O 1
ATOM 1827 N N . ASP A 1 233 ? -1.209 -7.064 29.387 1.00 31.30 233 ASP A N 1
ATOM 1828 C CA . ASP A 1 233 ? -1.238 -7.706 30.711 1.00 31.30 233 ASP A CA 1
ATOM 1829 C C . ASP A 1 233 ? -0.182 -8.838 30.892 1.00 31.30 233 ASP A C 1
ATOM 1831 O O . ASP A 1 233 ? 0.046 -9.616 29.960 1.00 31.30 233 ASP A O 1
ATOM 1835 N N . PRO A 1 234 ? 0.422 -9.022 32.089 1.00 36.00 234 PRO A N 1
ATOM 1836 C CA . PRO A 1 234 ? 1.491 -9.986 32.364 1.00 36.00 234 PRO A CA 1
ATOM 1837 C C . PRO A 1 234 ? 0.974 -11.392 32.722 1.00 36.00 234 PRO A C 1
ATOM 1839 O O . PRO A 1 234 ? 1.547 -12.068 33.578 1.00 36.00 234 PRO A O 1
ATOM 1842 N N . THR A 1 235 ? -0.101 -11.850 32.084 1.00 35.34 235 THR A N 1
ATOM 1843 C CA . THR A 1 235 ? -0.602 -13.223 32.241 1.00 35.34 235 THR A CA 1
ATOM 1844 C C . THR A 1 235 ? -1.387 -13.664 31.013 1.00 35.34 235 THR A C 1
ATOM 1846 O O . THR A 1 235 ? -2.592 -13.437 30.949 1.00 35.34 235 THR A O 1
ATOM 1849 N N . LEU A 1 236 ? -0.705 -14.342 30.088 1.00 32.66 236 LEU A N 1
ATOM 1850 C CA . LEU A 1 236 ? -1.205 -15.477 29.302 1.00 32.66 236 LEU A CA 1
ATOM 1851 C C . LEU A 1 236 ? -0.019 -16.381 28.949 1.00 32.66 236 LEU A C 1
ATOM 1853 O O . LEU A 1 236 ? 1.017 -15.839 28.505 1.00 32.66 236 LEU A O 1
#

Secondary structure (DSSP, 8-state):
-HHHHHHHHHHHHHHHHHHHHTT----HHHHHHHHHHHHHHHHIIIII-GGGS-HHHHHHHHHHHHHHHHPPPSGGGPPPHHHHHHHHHHHHHHHHHTTS-HHHHHT-S-GGGGG--TT--HHHHHHHHHHHHHHHHHHHH---PPP-HHHHTTPPPTT------HHHHHHHHHHHHHHHH--SHHHHHHHHHHHHTTHHHHHHHHHHH--HHHHHHHHHHHHHHHHHHTTS-S--

Organism: Dichomitus squalens (strain LYAD-421) (NCBI:txid732165)